Protein AF-0000000080207017 (afdb_homodimer)

InterPro domains:
  IPR016193 Cytidine deaminase-like [SSF53927] (2-127)

Secondary structure (DSSP, 8-state):
--HHHHHHHHHHHHHHHHH-SSS-EEEEEEEETTS-EEEE-PPP-SSGGG---TTHHHHHHHHHHT--EEEEEEEEESSTTSPPEEE---HHHHHHHHTT-TT-EEEE--TT---EEEEHHHHSTT-/--HHHHHHHHHHHHHHHHH-SSS-EEEEEEEETTS-EEEE-----SSGGG---TTHHHHHHHHHHT--EEEEEEEEESSTTSPPEEEPPPHHHHHHHHTT-TT-EEEE--TT---EEEEHHHHSTT-

Sequence (254 aa):
MDNIEKELYQAAVELVNMRYPSGWGGAAAVRTESGKILTSIAPDTKNDALSLCMEVGAYLEAHKLNERVTHSLCLCRENENDEFLILSPCGVCQERLLHWGGDVKAAITTPDNALVFKTIRELMPHHMDNIEKELYQAAVELVNMRYPSGWGGAAAVRTESGKILTSIAPDTKNDALSLCMEVGAYLEAHKLNERVTHSLCLCRENENDEFLILSPCGVCQERLLHWGGDVKAAITTPDNALVFKTIRELMPHH

Organism: Vibrio parahaemolyticus (NCBI:txid670)

Structure (mmCIF, N/CA/C/O backbone):
data_AF-0000000080207017-model_v1
#
loop_
_entity.id
_entity.type
_entity.pdbx_description
1 polymer 'Cytidine deaminase'
#
loop_
_atom_site.group_PDB
_atom_site.id
_atom_site.type_symbol
_atom_site.label_atom_id
_atom_site.label_alt_id
_atom_site.label_comp_id
_atom_site.label_asym_id
_atom_site.label_entity_id
_atom_site.label_seq_id
_atom_site.pdbx_PDB_ins_code
_atom_site.Cartn_x
_atom_site.Cartn_y
_atom_site.Cartn_z
_atom_site.occupancy
_atom_site.B_iso_or_equiv
_atom_site.auth_seq_id
_atom_site.auth_comp_id
_atom_site.auth_asym_id
_atom_site.auth_atom_id
_atom_site.pdbx_PDB_model_num
ATOM 1 N N . MET A 1 1 ? -6.09 -20.844 -20.078 1 47.72 1 MET A N 1
ATOM 2 C CA . MET A 1 1 ? -5.887 -19.812 -19.078 1 47.72 1 MET A CA 1
ATOM 3 C C . MET A 1 1 ? -6.762 -18.594 -19.359 1 47.72 1 MET A C 1
ATOM 5 O O . MET A 1 1 ? -6.902 -18.172 -20.516 1 47.72 1 MET A O 1
ATOM 9 N N . ASP A 1 2 ? -7.688 -18.297 -18.438 1 67.94 2 ASP A N 1
ATOM 10 C CA . ASP A 1 2 ? -8.562 -17.141 -18.609 1 67.94 2 ASP A CA 1
ATOM 11 C C . ASP A 1 2 ? -7.742 -15.867 -18.828 1 67.94 2 ASP A C 1
ATOM 13 O O . ASP A 1 2 ? -6.617 -15.75 -18.344 1 67.94 2 ASP A O 1
ATOM 17 N N . ASN A 1 3 ? -8.039 -15.109 -19.812 1 91.12 3 ASN A N 1
ATOM 18 C CA . ASN A 1 3 ? -7.418 -13.875 -20.297 1 91.12 3 ASN A CA 1
ATOM 19 C C . ASN A 1 3 ? -6.992 -12.977 -19.141 1 91.12 3 ASN A C 1
ATOM 21 O O . ASN A 1 3 ? -5.891 -12.43 -19.141 1 91.12 3 ASN A O 1
ATOM 25 N N . ILE A 1 4 ? -7.664 -13.094 -18.047 1 95.62 4 ILE A N 1
ATOM 26 C CA . ILE A 1 4 ? -7.391 -12.234 -16.906 1 95.62 4 ILE A CA 1
ATOM 27 C C . ILE A 1 4 ? -6.16 -12.75 -16.156 1 95.62 4 ILE A C 1
ATOM 29 O O . ILE A 1 4 ? -5.266 -11.969 -15.82 1 95.62 4 ILE A O 1
ATOM 33 N N . GLU A 1 5 ? -6.082 -14.086 -15.953 1 96.25 5 GLU A N 1
ATOM 34 C CA . GLU A 1 5 ? -5.004 -14.719 -15.203 1 96.25 5 GLU A CA 1
ATOM 35 C C . GLU A 1 5 ? -3.656 -14.508 -15.883 1 96.25 5 GLU A C 1
ATOM 37 O O . GLU A 1 5 ? -2.662 -14.195 -15.219 1 96.25 5 GLU A O 1
ATOM 42 N N . LYS A 1 6 ? -3.676 -14.625 -17.141 1 96.94 6 LYS A N 1
ATOM 43 C CA . LYS A 1 6 ? -2.453 -14.406 -17.906 1 96.94 6 LYS A CA 1
ATOM 44 C C . LYS A 1 6 ? -2.049 -12.93 -17.875 1 96.94 6 LYS A C 1
ATOM 46 O O . LYS A 1 6 ? -0.86 -12.609 -17.797 1 96.94 6 LYS A O 1
ATOM 51 N N . GLU A 1 7 ? -3.029 -12.086 -17.922 1 98.25 7 GLU A N 1
ATOM 52 C CA . GLU A 1 7 ? -2.758 -10.648 -17.875 1 98.25 7 GLU A CA 1
ATOM 53 C C . GLU A 1 7 ? -2.125 -10.258 -16.531 1 98.25 7 GLU A C 1
ATOM 55 O O . GLU A 1 7 ? -1.195 -9.453 -16.5 1 98.25 7 GLU A O 1
ATOM 60 N N . LEU A 1 8 ? -2.625 -10.844 -15.484 1 98.75 8 LEU A N 1
ATOM 61 C CA . LEU A 1 8 ? -2.055 -10.578 -14.172 1 98.75 8 LEU A CA 1
ATOM 62 C C . LEU A 1 8 ? -0.608 -11.055 -14.094 1 98.75 8 LEU A C 1
ATOM 64 O O . LEU A 1 8 ? 0.263 -10.344 -13.594 1 98.75 8 LEU A O 1
ATOM 68 N N . TYR A 1 9 ? -0.414 -12.258 -14.602 1 98.69 9 TYR A N 1
ATOM 69 C CA . TYR A 1 9 ? 0.932 -12.82 -14.602 1 98.69 9 TYR A CA 1
ATOM 70 C C . TYR A 1 9 ? 1.9 -11.906 -15.344 1 98.69 9 TYR A C 1
ATOM 72 O O . TYR A 1 9 ? 2.963 -11.562 -14.82 1 98.69 9 TYR A O 1
ATOM 80 N N . GLN A 1 10 ? 1.504 -11.492 -16.453 1 98.62 10 GLN A N 1
ATOM 81 C CA . GLN A 1 10 ? 2.363 -10.656 -17.281 1 98.62 10 GLN A CA 1
ATOM 82 C C . GLN A 1 10 ? 2.635 -9.312 -16.609 1 98.62 10 GLN A C 1
ATOM 84 O O . GLN A 1 10 ? 3.758 -8.805 -16.656 1 98.62 10 GLN A O 1
ATOM 89 N N . ALA A 1 11 ? 1.601 -8.742 -15.992 1 98.88 11 ALA A N 1
ATOM 90 C CA . ALA A 1 11 ? 1.767 -7.457 -15.32 1 98.88 11 ALA A CA 1
ATOM 91 C C . ALA A 1 11 ? 2.777 -7.562 -14.18 1 98.88 11 ALA A C 1
ATOM 93 O O . ALA A 1 11 ? 3.621 -6.68 -14.008 1 98.88 11 ALA A O 1
ATOM 94 N N . ALA A 1 12 ? 2.703 -8.641 -13.422 1 98.88 12 ALA A N 1
ATOM 95 C CA . ALA A 1 12 ? 3.645 -8.852 -12.328 1 98.88 12 ALA A CA 1
ATOM 96 C C . ALA A 1 12 ? 5.062 -9.055 -12.852 1 98.88 12 ALA A C 1
ATOM 98 O O . ALA A 1 12 ? 6.016 -8.477 -12.328 1 98.88 12 ALA A O 1
ATOM 99 N N . VAL A 1 13 ? 5.18 -9.836 -13.859 1 98.69 13 VAL A N 1
ATOM 100 C CA . VAL A 1 13 ? 6.477 -10.109 -14.469 1 98.69 13 VAL A CA 1
ATOM 101 C C . VAL A 1 13 ? 7.102 -8.812 -14.961 1 98.69 13 VAL A C 1
ATOM 103 O O . VAL A 1 13 ? 8.281 -8.547 -14.727 1 98.69 13 VAL A O 1
ATOM 106 N N . GLU A 1 14 ? 6.309 -8.055 -15.648 1 98.75 14 GLU A N 1
ATOM 107 C CA . GLU A 1 14 ? 6.801 -6.785 -16.172 1 98.75 14 GLU A CA 1
ATOM 108 C C . GLU A 1 14 ? 7.305 -5.875 -15.062 1 98.75 14 GLU A C 1
ATOM 110 O O . GLU A 1 14 ? 8.344 -5.23 -15.203 1 98.75 14 GLU A O 1
ATOM 115 N N . LEU A 1 15 ? 6.551 -5.82 -14.016 1 98.81 15 LEU A N 1
ATOM 116 C CA . LEU A 1 15 ? 6.984 -4.988 -12.891 1 98.81 15 LEU A CA 1
ATOM 117 C C . LEU A 1 15 ? 8.297 -5.504 -12.312 1 98.81 15 LEU A C 1
ATOM 119 O O . LEU A 1 15 ? 9.195 -4.715 -12 1 98.81 15 LEU A O 1
ATOM 123 N N . VAL A 1 16 ? 8.445 -6.812 -12.133 1 98.75 16 VAL A N 1
ATOM 124 C CA . VAL A 1 16 ? 9.688 -7.371 -11.609 1 98.75 16 VAL A CA 1
ATOM 125 C C . VAL A 1 16 ? 10.859 -6.977 -12.508 1 98.75 16 VAL A C 1
ATOM 127 O O . VAL A 1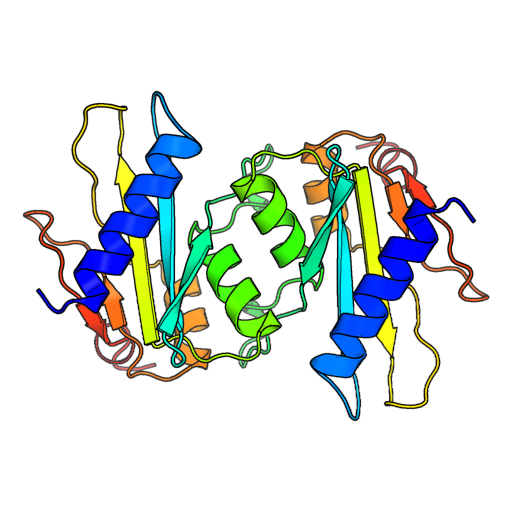 16 ? 11.891 -6.5 -12.023 1 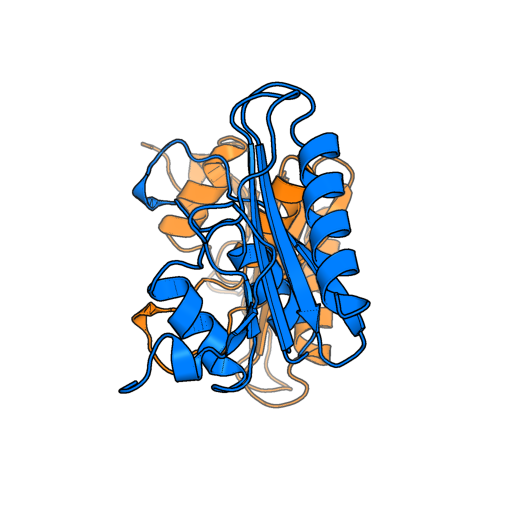98.75 16 VAL A O 1
ATOM 130 N N . ASN A 1 17 ? 10.672 -7.156 -13.773 1 98.38 17 ASN A N 1
ATOM 131 C CA . ASN A 1 17 ? 11.75 -6.871 -14.719 1 98.38 17 ASN A CA 1
ATOM 132 C C . ASN A 1 17 ? 12.148 -5.398 -14.688 1 98.38 17 ASN A C 1
ATOM 134 O O . ASN A 1 17 ? 13.32 -5.062 -14.875 1 98.38 17 ASN A O 1
ATOM 138 N N . MET A 1 18 ? 11.203 -4.582 -14.5 1 98.19 18 MET A N 1
ATOM 139 C CA . MET A 1 18 ? 11.469 -3.148 -14.438 1 98.19 18 MET A CA 1
ATOM 140 C C . MET A 1 18 ? 12.148 -2.779 -13.125 1 98.19 18 MET A C 1
ATOM 142 O O . MET A 1 18 ? 13.164 -2.084 -13.125 1 98.19 18 MET A O 1
ATOM 146 N N . ARG A 1 19 ? 11.656 -3.232 -12.023 1 98 19 ARG A N 1
ATOM 147 C CA . ARG A 1 19 ? 12.109 -2.824 -10.695 1 98 19 ARG A CA 1
ATOM 148 C C . ARG A 1 19 ? 13.383 -3.57 -10.297 1 98 19 ARG A C 1
ATOM 150 O O . ARG A 1 19 ? 14.211 -3.041 -9.555 1 98 19 ARG A O 1
AT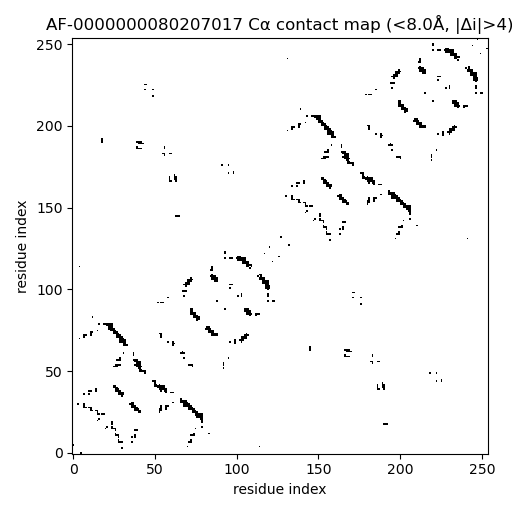OM 157 N N . TYR A 1 20 ? 13.492 -4.754 -10.758 1 98 20 TYR A N 1
ATOM 158 C CA . TYR A 1 20 ? 14.594 -5.633 -10.391 1 98 20 TYR A CA 1
ATOM 159 C C . TYR A 1 20 ? 15.219 -6.262 -11.625 1 98 20 TYR A C 1
ATOM 161 O O . TYR A 1 20 ? 15.164 -7.48 -11.812 1 98 20 TYR A O 1
ATOM 169 N N . PRO A 1 21 ? 15.922 -5.535 -12.367 1 97.81 21 PRO A N 1
ATOM 170 C CA . PRO A 1 21 ? 16.484 -6.059 -13.617 1 97.81 21 PRO A CA 1
ATOM 171 C C . PRO A 1 21 ? 17.484 -7.176 -13.391 1 97.81 21 PRO A C 1
ATOM 173 O O . PRO A 1 21 ? 17.703 -8.016 -14.273 1 97.81 21 PRO A O 1
ATOM 176 N N . SER A 1 22 ? 18.078 -7.129 -12.273 1 97.44 22 SER A N 1
ATOM 177 C CA . SER A 1 22 ? 19.016 -8.195 -11.914 1 97.44 22 SER A CA 1
ATOM 178 C C . SER A 1 22 ? 18.734 -8.719 -10.508 1 97.44 22 SER A C 1
ATOM 180 O O . SER A 1 22 ? 18.141 -8.023 -9.688 1 97.44 22 SER A O 1
ATOM 182 N N . GLY A 1 23 ? 19.047 -10.016 -10.328 1 97.25 23 GLY A N 1
ATOM 183 C CA . GLY A 1 23 ? 18.938 -10.602 -9 1 97.25 23 GLY A CA 1
ATOM 184 C C . GLY A 1 23 ? 17.516 -10.969 -8.633 1 97.25 23 GLY A C 1
ATOM 185 O O . GLY A 1 23 ? 16.688 -11.219 -9.516 1 97.25 23 GLY A O 1
ATOM 186 N N . TRP A 1 24 ? 17.328 -11.125 -7.301 1 97.31 24 TRP A N 1
ATOM 187 C CA . TRP A 1 24 ? 16.016 -11.469 -6.773 1 97.31 24 TRP A CA 1
ATOM 188 C C . TRP A 1 24 ? 14.992 -10.398 -7.125 1 97.31 24 TRP A C 1
ATOM 190 O O . TRP A 1 24 ? 15.297 -9.203 -7.086 1 97.31 24 TRP A O 1
ATOM 200 N N . GLY A 1 25 ? 13.812 -10.797 -7.461 1 98.12 25 GLY A N 1
ATOM 201 C CA . GLY A 1 25 ? 12.703 -9.883 -7.676 1 98.12 25 GLY A CA 1
ATOM 202 C C . GLY A 1 25 ? 11.352 -10.523 -7.461 1 98.12 25 GLY A C 1
ATOM 203 O O . GLY A 1 25 ? 11.148 -11.695 -7.805 1 98.12 25 GLY A O 1
ATOM 204 N N . GLY A 1 26 ? 10.484 -9.781 -6.824 1 98.69 26 GLY A N 1
ATOM 205 C CA . GLY A 1 26 ? 9.109 -10.211 -6.609 1 98.69 26 GLY A CA 1
ATOM 206 C C . GLY A 1 26 ? 8.102 -9.086 -6.789 1 98.69 26 GLY A C 1
ATOM 207 O O . GLY A 1 26 ? 8.422 -7.918 -6.582 1 98.69 26 GLY A O 1
ATOM 208 N N . ALA A 1 27 ? 6.887 -9.406 -7.176 1 98.94 27 ALA A N 1
ATOM 209 C CA . ALA A 1 27 ? 5.812 -8.43 -7.359 1 98.94 27 ALA A CA 1
ATOM 210 C C . ALA A 1 27 ? 4.445 -9.102 -7.281 1 98.94 27 ALA A C 1
ATOM 212 O O . ALA A 1 27 ? 4.348 -10.328 -7.312 1 98.94 27 ALA A O 1
ATOM 213 N N . ALA A 1 28 ? 3.506 -8.266 -7.129 1 98.94 28 ALA A N 1
ATOM 214 C CA . ALA A 1 28 ? 2.117 -8.719 -7.148 1 98.94 28 ALA A CA 1
ATOM 215 C C . ALA A 1 28 ? 1.298 -7.938 -8.172 1 98.94 28 ALA A C 1
ATOM 217 O O . ALA A 1 28 ? 1.658 -6.816 -8.531 1 98.94 28 ALA A O 1
ATOM 218 N N . ALA A 1 29 ? 0.277 -8.539 -8.641 1 98.94 29 ALA A N 1
ATOM 219 C CA . ALA A 1 29 ? -0.731 -7.926 -9.5 1 98.94 29 ALA A CA 1
ATOM 220 C C . ALA A 1 29 ? -2.141 -8.297 -9.047 1 98.94 29 ALA A C 1
ATOM 222 O O . ALA A 1 29 ? -2.398 -9.445 -8.68 1 98.94 29 ALA A O 1
ATOM 223 N N . VAL A 1 30 ? -2.988 -7.309 -9.086 1 98.81 30 VAL A N 1
ATOM 224 C CA . VAL A 1 30 ? -4.371 -7.461 -8.641 1 98.81 30 VAL A CA 1
ATOM 225 C C . VAL A 1 30 ? -5.316 -6.906 -9.711 1 98.81 30 VAL A C 1
ATOM 227 O O . VAL A 1 30 ? -5.051 -5.859 -10.305 1 98.81 30 VAL A O 1
ATOM 230 N N . ARG A 1 31 ? -6.344 -7.695 -9.945 1 98.81 31 ARG A N 1
ATOM 231 C CA . ARG A 1 31 ? -7.414 -7.238 -10.828 1 98.81 31 ARG A CA 1
ATOM 232 C C . ARG A 1 31 ? -8.594 -6.711 -10.023 1 98.81 31 ARG A C 1
ATOM 234 O O . ARG A 1 31 ? -9.008 -7.32 -9.039 1 98.81 31 ARG A O 1
ATOM 241 N N . THR A 1 32 ? -9.102 -5.543 -10.453 1 98.75 32 THR A N 1
ATOM 242 C CA . THR A 1 32 ? -10.32 -5.039 -9.828 1 98.75 32 THR A CA 1
ATOM 243 C C . THR A 1 32 ? -11.547 -5.391 -10.672 1 98.75 32 THR A C 1
ATOM 245 O O . THR A 1 32 ? -11.414 -5.863 -11.805 1 98.75 32 THR A O 1
ATOM 248 N N . GLU A 1 33 ? -12.688 -5.195 -10.141 1 98.19 33 GLU A N 1
ATOM 249 C CA . GLU A 1 33 ? -13.945 -5.52 -10.805 1 98.19 33 GLU A CA 1
ATOM 250 C C . GLU A 1 33 ? -14.125 -4.707 -12.086 1 98.19 33 GLU A C 1
ATOM 252 O O . GLU A 1 33 ? -14.727 -5.18 -13.047 1 98.19 33 GLU A O 1
ATOM 257 N N . SER A 1 34 ? -13.578 -3.486 -12.125 1 98.19 34 SER A N 1
ATOM 258 C CA . SER A 1 34 ? -13.703 -2.627 -13.297 1 98.19 34 SER A CA 1
ATOM 259 C C . SER A 1 34 ? -12.734 -3.045 -14.398 1 98.19 34 SER A C 1
ATOM 261 O O . SER A 1 34 ? -12.773 -2.514 -15.508 1 98.19 34 SER A O 1
ATOM 263 N N . GLY A 1 35 ? -11.812 -3.951 -14.047 1 97.88 35 GLY A N 1
ATOM 264 C CA . GLY A 1 35 ? -10.867 -4.441 -15.039 1 97.88 35 GLY A CA 1
ATOM 265 C C . GLY A 1 35 ? -9.484 -3.84 -14.891 1 97.88 35 GLY A C 1
ATOM 266 O O . GLY A 1 35 ? -8.57 -4.168 -15.648 1 97.88 35 GLY A O 1
ATOM 267 N N . LYS A 1 36 ? -9.32 -2.99 -13.906 1 98.31 36 LYS A N 1
ATOM 268 C CA . LYS A 1 36 ? -8 -2.404 -13.672 1 98.31 36 LYS A CA 1
ATOM 269 C C . LYS A 1 36 ? -7.027 -3.443 -13.117 1 98.31 36 LYS A C 1
ATOM 271 O O . LYS A 1 36 ? -7.418 -4.316 -12.336 1 98.31 36 LYS A O 1
ATOM 276 N N . ILE A 1 37 ? -5.797 -3.322 -13.57 1 98.81 37 ILE A N 1
ATOM 277 C CA . ILE A 1 37 ? -4.715 -4.109 -12.992 1 98.81 37 ILE A CA 1
ATOM 278 C C . ILE A 1 37 ? -3.82 -3.211 -12.141 1 98.81 37 ILE A C 1
ATOM 280 O O . ILE A 1 37 ? -3.273 -2.221 -12.633 1 98.81 37 ILE A O 1
ATOM 284 N N . LEU A 1 38 ? -3.75 -3.525 -10.891 1 98.88 38 LEU A N 1
ATOM 285 C CA . LEU A 1 38 ? -2.91 -2.824 -9.93 1 98.88 38 LEU A CA 1
ATOM 286 C C . LEU A 1 38 ? -1.727 -3.689 -9.508 1 98.88 38 LEU A C 1
ATOM 288 O O . LEU A 1 38 ? -1.885 -4.887 -9.258 1 98.88 38 LEU A O 1
ATOM 292 N N . THR A 1 39 ? -0.519 -3.084 -9.5 1 98.94 39 THR A N 1
ATOM 293 C CA . THR A 1 39 ? 0.667 -3.854 -9.141 1 98.94 39 THR A CA 1
ATOM 294 C C . THR A 1 39 ? 1.368 -3.236 -7.938 1 98.94 39 THR A C 1
ATOM 296 O O . THR A 1 39 ? 1.11 -2.082 -7.586 1 98.94 39 THR A O 1
ATOM 299 N N . SER A 1 40 ? 2.168 -4.02 -7.312 1 98.88 40 SER A N 1
ATOM 300 C CA . SER A 1 40 ? 2.945 -3.551 -6.172 1 98.88 40 SER A CA 1
ATOM 301 C C . SER A 1 40 ? 4.105 -4.492 -5.871 1 98.88 40 SER A C 1
ATOM 303 O O . SER A 1 40 ? 4.207 -5.57 -6.457 1 98.88 40 SER A O 1
ATOM 305 N N . ILE A 1 41 ? 4.98 -4.047 -5.055 1 98.81 41 ILE A N 1
ATOM 306 C CA . ILE A 1 41 ? 6.113 -4.828 -4.566 1 98.81 41 ILE A CA 1
ATOM 307 C C . ILE A 1 41 ? 6.188 -4.73 -3.047 1 98.81 41 ILE A C 1
ATOM 309 O O . ILE A 1 41 ? 5.5 -3.912 -2.434 1 98.81 41 ILE A O 1
ATOM 313 N N . ALA A 1 42 ? 6.977 -5.582 -2.441 1 98.31 42 ALA A N 1
ATOM 314 C CA . ALA A 1 42 ? 7.309 -5.43 -1.027 1 98.31 42 ALA A CA 1
ATOM 315 C C . ALA A 1 42 ? 8.281 -4.27 -0.814 1 98.31 42 ALA A C 1
ATOM 317 O O . ALA A 1 42 ? 9.18 -4.047 -1.629 1 98.31 42 ALA A O 1
ATOM 318 N N . PRO A 1 43 ? 8.094 -3.57 0.304 1 97.44 43 PRO A N 1
ATOM 319 C CA . PRO A 1 43 ? 9.07 -2.512 0.581 1 97.44 43 PRO A CA 1
ATOM 320 C C . PRO A 1 43 ? 10.43 -3.057 0.998 1 97.44 43 PRO A C 1
ATOM 322 O O . PRO A 1 43 ? 10.508 -4.09 1.668 1 97.44 43 PRO A O 1
ATOM 325 N N . ASP A 1 44 ? 11.445 -2.352 0.572 1 93.88 44 ASP A N 1
ATOM 326 C CA . ASP A 1 44 ? 12.758 -2.59 1.158 1 93.88 44 ASP A CA 1
ATOM 327 C C . ASP A 1 44 ? 12.844 -2.006 2.566 1 93.88 44 ASP A C 1
ATOM 329 O O . ASP A 1 44 ? 12.711 -0.793 2.75 1 93.88 44 ASP A O 1
ATOM 333 N N . THR A 1 45 ? 13.023 -2.842 3.541 1 93.19 45 THR A N 1
ATOM 334 C CA . THR A 1 45 ? 13.031 -2.34 4.91 1 93.19 45 THR A CA 1
ATOM 335 C C . THR A 1 45 ? 14.344 -2.678 5.609 1 93.19 45 THR A C 1
ATOM 337 O O . THR A 1 45 ? 14.984 -3.682 5.285 1 93.19 45 THR A O 1
ATOM 340 N N . LYS A 1 46 ? 14.82 -1.852 6.562 1 86.19 46 LYS A N 1
ATOM 341 C CA . LYS A 1 46 ? 16 -2.094 7.391 1 86.19 46 LYS A CA 1
ATOM 342 C C . LYS A 1 46 ? 15.641 -2.846 8.664 1 86.19 46 LYS A C 1
ATOM 344 O O . LYS A 1 46 ? 16.5 -3.439 9.312 1 86.19 46 LYS A O 1
ATOM 349 N N . ASN A 1 47 ? 14.367 -2.834 9.031 1 88 47 ASN A N 1
ATOM 350 C CA . ASN A 1 47 ? 13.758 -3.486 10.188 1 88 47 ASN A CA 1
ATOM 351 C C . ASN A 1 47 ? 12.641 -4.438 9.773 1 88 47 ASN A C 1
ATOM 353 O O . ASN A 1 47 ? 11.648 -4.012 9.18 1 88 47 ASN A O 1
ATOM 357 N N . ASP A 1 48 ? 12.781 -5.691 10.18 1 88.5 48 ASP A N 1
ATOM 358 C CA . ASP A 1 48 ? 11.836 -6.723 9.758 1 88.5 48 ASP A CA 1
ATOM 359 C C . ASP A 1 48 ? 10.43 -6.41 10.258 1 88.5 48 ASP A C 1
ATOM 361 O O . ASP A 1 48 ? 9.445 -6.867 9.672 1 88.5 48 ASP A O 1
ATOM 365 N N . ALA A 1 49 ? 10.312 -5.637 11.25 1 90.69 49 ALA A N 1
ATOM 366 C CA . ALA A 1 49 ? 9.016 -5.289 11.82 1 90.69 49 ALA A CA 1
ATOM 367 C C . ALA A 1 49 ? 8.203 -4.43 10.859 1 90.69 49 ALA A C 1
ATOM 369 O O . ALA A 1 49 ? 6.992 -4.273 11.023 1 90.69 49 ALA A O 1
ATOM 370 N N . LEU A 1 50 ? 8.805 -3.871 9.797 1 95 50 LEU A N 1
ATOM 371 C CA . LEU A 1 50 ? 8.156 -2.99 8.828 1 95 50 LEU A CA 1
ATOM 372 C C . LEU A 1 50 ? 7.773 -3.756 7.566 1 95 50 LEU A C 1
ATOM 374 O O . LEU A 1 50 ? 7.238 -3.174 6.621 1 95 50 LEU A O 1
ATOM 378 N N . SER A 1 51 ? 8.023 -5.055 7.574 1 96.81 51 SER A N 1
ATOM 379 C CA . SER A 1 51 ? 7.812 -5.852 6.367 1 96.81 51 SER A CA 1
ATOM 380 C C . SER A 1 51 ? 6.332 -5.93 6.012 1 96.81 51 SER A C 1
ATOM 382 O O . SER A 1 51 ? 5.477 -5.988 6.898 1 96.81 51 SER A O 1
ATOM 384 N N . LEU A 1 52 ? 6.043 -5.91 4.75 1 97.88 52 LEU A N 1
ATOM 385 C CA . LEU A 1 52 ? 4.723 -6.125 4.168 1 97.88 52 LEU A CA 1
ATOM 386 C C . LEU A 1 52 ? 4.812 -7 2.922 1 97.88 52 LEU A C 1
ATOM 388 O O . LEU A 1 52 ? 5.805 -6.945 2.191 1 97.88 52 LEU A O 1
ATOM 392 N N . CYS A 1 53 ? 3.793 -7.762 2.719 1 98.44 53 CYS A N 1
ATOM 393 C CA . CYS A 1 53 ? 3.77 -8.625 1.543 1 98.44 53 CYS A CA 1
ATOM 394 C C . CYS A 1 53 ? 3.703 -7.801 0.264 1 98.44 53 CYS A C 1
ATOM 396 O O . CYS A 1 53 ? 3.191 -6.68 0.269 1 98.44 53 CYS A O 1
ATOM 398 N N . MET A 1 54 ? 4.059 -8.391 -0.875 1 98.62 54 MET A N 1
ATOM 399 C CA . MET A 1 54 ? 4.156 -7.734 -2.178 1 98.62 54 MET A CA 1
ATOM 400 C C . MET A 1 54 ? 2.799 -7.203 -2.621 1 98.62 54 MET A C 1
ATOM 402 O O . MET A 1 54 ? 2.725 -6.215 -3.354 1 98.62 54 MET A O 1
ATOM 406 N N . GLU A 1 55 ? 1.731 -7.863 -2.201 1 98.69 55 GLU A N 1
ATOM 407 C CA . GLU A 1 55 ? 0.424 -7.531 -2.76 1 98.69 55 GLU A CA 1
ATOM 408 C C . GLU A 1 55 ? -0.234 -6.395 -1.982 1 98.69 55 GLU A C 1
ATOM 410 O O . GLU A 1 55 ? -1.214 -5.805 -2.445 1 98.69 55 GLU A O 1
ATOM 415 N N . VAL A 1 56 ? 0.311 -6.012 -0.84 1 98.75 56 VAL A N 1
ATOM 416 C CA . VAL A 1 56 ? -0.378 -5.105 0.076 1 98.75 56 VAL A CA 1
ATOM 417 C C . VAL A 1 56 ? -0.573 -3.746 -0.59 1 98.75 56 VAL A C 1
ATOM 419 O O . VAL A 1 56 ? -1.646 -3.146 -0.488 1 98.75 56 VAL A O 1
ATOM 422 N N . GLY A 1 57 ? 0.415 -3.262 -1.277 1 98.88 57 GLY A N 1
ATOM 423 C CA . GLY A 1 57 ? 0.266 -1.995 -1.977 1 98.88 57 GLY A CA 1
ATOM 424 C C . GLY A 1 57 ? -0.864 -2.002 -2.988 1 98.88 57 GLY A C 1
ATOM 425 O O . GLY A 1 57 ? -1.574 -1.006 -3.141 1 98.88 57 GLY A O 1
ATOM 426 N N . ALA A 1 58 ? -1.004 -3.041 -3.703 1 98.94 58 ALA A N 1
ATOM 427 C CA . ALA A 1 58 ? -2.076 -3.158 -4.688 1 98.94 58 ALA A CA 1
ATOM 428 C C . ALA A 1 58 ? -3.443 -3.201 -4.008 1 98.94 58 ALA A C 1
ATOM 430 O O . ALA A 1 58 ? -4.414 -2.637 -4.516 1 98.94 58 ALA A O 1
ATOM 431 N N . TYR A 1 59 ? -3.529 -3.869 -2.867 1 98.81 59 TYR A N 1
ATOM 432 C CA . TYR A 1 59 ? -4.773 -3.883 -2.105 1 98.81 59 TYR A CA 1
ATOM 433 C C . TYR A 1 59 ? -5.148 -2.479 -1.649 1 98.81 59 TYR A C 1
ATOM 435 O O . TYR A 1 59 ? -6.309 -2.072 -1.765 1 98.81 59 TYR A O 1
ATOM 443 N N . LEU A 1 60 ? -4.145 -1.779 -1.149 1 98.81 60 LEU A N 1
ATOM 444 C CA . LEU A 1 60 ? -4.41 -0.434 -0.65 1 98.81 60 LEU A CA 1
ATOM 445 C C . LEU A 1 60 ? -4.805 0.5 -1.788 1 98.81 60 LEU A C 1
ATOM 447 O O . LEU A 1 60 ? -5.629 1.4 -1.601 1 98.81 60 LEU A O 1
ATOM 451 N N . GLU A 1 61 ? -4.223 0.274 -2.961 1 98.81 61 GLU A N 1
ATOM 452 C CA . GLU A 1 61 ? -4.645 1.036 -4.133 1 98.81 61 GLU A CA 1
ATOM 453 C C . GLU A 1 61 ? -6.098 0.735 -4.492 1 98.81 61 GLU A C 1
ATOM 455 O O . GLU A 1 61 ? -6.852 1.64 -4.855 1 98.81 61 GLU A O 1
ATOM 460 N N . ALA A 1 62 ? -6.516 -0.468 -4.379 1 98.81 62 ALA A N 1
ATOM 461 C CA . ALA A 1 62 ? -7.91 -0.833 -4.629 1 98.81 62 ALA A CA 1
ATOM 462 C C . ALA A 1 62 ? -8.844 -0.142 -3.639 1 98.81 62 ALA A C 1
ATOM 464 O O . ALA A 1 62 ? -9.898 0.363 -4.023 1 98.81 62 ALA A O 1
ATOM 465 N N . HIS A 1 63 ? -8.453 -0.134 -2.389 1 98.5 63 HIS A N 1
ATOM 466 C CA . HIS A 1 63 ? -9.227 0.585 -1.388 1 98.5 63 HIS A CA 1
ATOM 467 C C . HIS A 1 63 ? -9.336 2.066 -1.733 1 98.5 63 HIS A C 1
ATOM 469 O O . HIS A 1 63 ? -10.422 2.65 -1.653 1 98.5 63 HIS A O 1
ATOM 475 N N . LYS A 1 64 ? -8.188 2.639 -2.107 1 98.62 64 LYS A N 1
ATOM 476 C CA . LYS A 1 64 ? -8.164 4.047 -2.496 1 98.62 64 LYS A CA 1
ATOM 477 C C . LYS A 1 64 ? -9.156 4.324 -3.621 1 98.62 64 LYS A C 1
ATOM 479 O O . LYS A 1 64 ? -9.891 5.312 -3.578 1 98.62 64 LYS A O 1
ATOM 484 N N . LEU A 1 65 ? -9.211 3.438 -4.594 1 98.25 65 LEU A N 1
ATOM 485 C CA . LEU A 1 65 ? -10.055 3.592 -5.77 1 98.25 65 LEU A CA 1
ATOM 486 C C . LEU A 1 65 ? -11.492 3.188 -5.465 1 98.25 65 LEU A C 1
ATOM 488 O O . LEU A 1 65 ? -12.391 3.42 -6.273 1 98.25 65 LEU A O 1
ATOM 492 N N . ASN A 1 66 ? -11.711 2.604 -4.328 1 97.94 66 ASN A N 1
ATOM 493 C CA . ASN A 1 66 ? -13 2.045 -3.939 1 97.94 66 ASN A CA 1
ATOM 494 C C . ASN A 1 66 ? -13.477 0.991 -4.938 1 97.94 66 ASN A C 1
ATOM 496 O O . ASN A 1 66 ? -14.625 1.023 -5.379 1 97.94 66 ASN A O 1
ATOM 500 N N . GLU A 1 67 ? -12.57 0.145 -5.316 1 98.25 67 GLU A N 1
ATOM 501 C CA . GLU A 1 67 ? -12.883 -0.923 -6.262 1 98.25 67 GLU A CA 1
ATOM 502 C C . GLU A 1 67 ? -12.68 -2.297 -5.629 1 98.25 67 GLU A C 1
ATOM 504 O O . GLU A 1 67 ? -11.719 -2.508 -4.887 1 98.25 67 GLU A O 1
ATOM 509 N N . ARG A 1 68 ? -13.531 -3.17 -5.973 1 98.38 68 ARG A N 1
ATOM 510 C CA . ARG A 1 68 ? -13.445 -4.547 -5.5 1 98.38 68 ARG A CA 1
ATOM 511 C C . ARG A 1 68 ? -12.32 -5.301 -6.207 1 98.38 68 ARG A C 1
ATOM 513 O O . ARG A 1 68 ? -12.172 -5.203 -7.426 1 98.38 68 ARG A O 1
ATOM 520 N N . VAL A 1 69 ? -11.625 -6.07 -5.418 1 98.81 69 VAL A N 1
ATOM 521 C CA . VAL A 1 69 ? -10.617 -6.969 -5.98 1 98.81 69 VAL A CA 1
ATOM 522 C C . VAL A 1 69 ? -11.273 -8.289 -6.375 1 98.81 69 VAL A C 1
ATOM 524 O O . VAL A 1 69 ? -12.062 -8.852 -5.613 1 98.81 69 VAL A O 1
ATOM 527 N N . THR A 1 70 ? -10.914 -8.789 -7.559 1 98.81 70 THR A N 1
ATOM 528 C CA . THR A 1 70 ? -11.484 -10.062 -7.992 1 98.81 70 THR A CA 1
ATOM 529 C C . THR A 1 70 ? -10.398 -11.133 -8.078 1 98.81 70 THR A C 1
ATOM 531 O O . THR A 1 70 ? -10.688 -12.32 -7.922 1 98.81 70 THR A O 1
ATOM 534 N N . HIS A 1 71 ? -9.125 -10.734 -8.406 1 98.81 71 HIS A N 1
ATOM 535 C CA . HIS A 1 71 ? -8.008 -11.656 -8.547 1 98.81 71 HIS A CA 1
ATOM 536 C C . HIS A 1 71 ? -6.734 -11.07 -7.945 1 98.81 71 HIS A C 1
ATOM 538 O O . HIS A 1 71 ? -6.488 -9.867 -8.047 1 98.81 71 HIS A O 1
ATOM 544 N N . SER A 1 72 ? -5.98 -11.938 -7.383 1 98.88 72 SER A N 1
ATOM 545 C CA . SER A 1 72 ? -4.68 -11.562 -6.832 1 98.88 72 SER A CA 1
ATOM 546 C C . SER A 1 72 ? -3.613 -12.594 -7.199 1 98.88 72 SER A C 1
ATOM 548 O O . SER A 1 72 ? -3.869 -13.797 -7.164 1 98.88 72 SER A O 1
ATOM 550 N N . LEU A 1 73 ? -2.457 -12.086 -7.559 1 98.88 73 LEU A N 1
ATOM 551 C CA . LEU A 1 73 ? -1.339 -12.945 -7.926 1 98.88 73 LEU A CA 1
ATOM 552 C C . LEU A 1 73 ? -0.02 -12.375 -7.418 1 98.88 73 LEU A C 1
ATOM 554 O O . LEU A 1 73 ? 0.217 -11.164 -7.516 1 98.88 73 LEU A O 1
ATOM 558 N N . CYS A 1 74 ? 0.806 -13.234 -6.875 1 98.75 74 CYS A N 1
ATOM 559 C CA . CYS A 1 74 ? 2.176 -12.914 -6.492 1 98.75 74 CYS A CA 1
ATOM 560 C C . CYS A 1 74 ? 3.166 -13.875 -7.133 1 98.75 74 CYS A C 1
ATOM 562 O O . CYS A 1 74 ? 2.885 -15.07 -7.258 1 98.75 74 CYS A O 1
ATOM 564 N N . LEU A 1 75 ? 4.309 -13.32 -7.484 1 98.81 75 LEU A N 1
ATOM 565 C CA . LEU A 1 75 ? 5.363 -14.18 -8.008 1 98.81 75 LEU A CA 1
ATOM 566 C C . LEU A 1 75 ? 6.738 -13.594 -7.703 1 98.81 75 LEU A C 1
ATOM 568 O O . LEU A 1 75 ? 6.855 -12.414 -7.363 1 98.81 75 LEU A O 1
ATOM 572 N N . CYS A 1 76 ? 7.73 -14.461 -7.766 1 98.75 76 CYS A N 1
ATOM 573 C CA . CYS A 1 76 ? 9.109 -14.023 -7.586 1 98.75 76 CYS A CA 1
ATOM 574 C C . CYS A 1 76 ? 10.07 -14.898 -8.375 1 98.75 76 CYS A C 1
ATOM 576 O O . CYS A 1 76 ? 9.68 -15.953 -8.883 1 98.75 76 CYS A O 1
ATOM 578 N N . ARG A 1 77 ? 11.258 -14.398 -8.547 1 98.62 77 ARG A N 1
ATOM 579 C CA . ARG A 1 77 ? 12.375 -15.172 -9.086 1 98.62 77 ARG A CA 1
ATOM 580 C C . ARG A 1 77 ? 13.625 -14.992 -8.227 1 98.62 77 ARG A C 1
ATOM 582 O O . ARG A 1 77 ? 13.781 -13.969 -7.562 1 98.62 77 ARG A O 1
ATOM 589 N N . GLU A 1 78 ? 14.5 -16 -8.305 1 97.81 78 GLU A N 1
ATOM 590 C CA . GLU A 1 78 ? 15.727 -15.938 -7.516 1 97.81 78 GLU A CA 1
ATOM 591 C C . GLU A 1 78 ? 16.797 -15.102 -8.227 1 97.81 78 GLU A C 1
ATOM 593 O O . GLU A 1 78 ? 17.547 -14.383 -7.582 1 97.81 78 GLU A O 1
ATOM 598 N N . ASN A 1 79 ? 16.875 -15.32 -9.539 1 97.38 79 ASN A N 1
ATOM 599 C CA . ASN A 1 79 ? 17.797 -14.562 -10.375 1 97.38 79 ASN A CA 1
ATOM 600 C C . ASN A 1 79 ? 17.125 -14.109 -11.68 1 97.38 79 ASN A C 1
ATOM 602 O O . ASN A 1 79 ? 16.078 -14.625 -12.055 1 97.38 79 ASN A O 1
ATOM 606 N N . GLU A 1 80 ? 17.75 -13.141 -12.367 1 94.94 80 GLU A N 1
ATOM 607 C CA . GLU A 1 80 ? 17.156 -12.484 -13.523 1 94.94 80 GLU A CA 1
ATOM 608 C C . GLU A 1 80 ? 16.781 -13.5 -14.594 1 94.94 80 GLU A C 1
ATOM 610 O O . GLU A 1 80 ? 15.867 -13.266 -15.391 1 94.94 80 GLU A O 1
ATOM 615 N N . ASN A 1 81 ? 17.438 -14.664 -14.57 1 94.62 81 ASN A N 1
ATOM 616 C CA . ASN A 1 81 ? 17.172 -15.633 -15.633 1 94.62 81 ASN A CA 1
ATOM 617 C C . ASN A 1 81 ? 16.422 -16.844 -15.117 1 94.62 81 ASN A C 1
ATOM 619 O O . ASN A 1 81 ? 16.172 -17.797 -15.867 1 94.62 81 ASN A O 1
ATOM 623 N N . ASP A 1 82 ? 16.031 -16.797 -13.891 1 97 82 ASP A N 1
ATOM 624 C CA . ASP A 1 82 ? 15.305 -17.922 -13.305 1 97 82 ASP A CA 1
ATOM 625 C C . ASP A 1 82 ? 13.82 -17.844 -13.625 1 97 82 ASP A C 1
ATOM 627 O O . ASP A 1 82 ? 13.305 -16.781 -13.961 1 97 82 ASP A O 1
ATOM 631 N N . GLU A 1 83 ? 13.266 -18.969 -13.578 1 97.5 83 GLU A N 1
ATOM 632 C CA . GLU A 1 83 ? 11.812 -19.047 -13.695 1 97.5 83 GLU A CA 1
ATOM 633 C C . GLU A 1 83 ? 11.125 -18.297 -12.562 1 97.5 83 GLU A C 1
ATOM 635 O O . GLU A 1 83 ? 11.586 -18.328 -11.414 1 97.5 83 GLU A O 1
ATOM 640 N N . PHE A 1 84 ? 10 -17.688 -12.969 1 98.56 84 PHE A N 1
ATOM 641 C CA . PHE A 1 84 ? 9.18 -17.078 -11.93 1 98.56 84 PHE A CA 1
ATOM 642 C C . PHE A 1 84 ? 8.398 -18.156 -11.172 1 98.56 84 PHE A C 1
ATOM 644 O O . PHE A 1 84 ? 7.848 -19.078 -11.773 1 98.56 84 PHE A O 1
ATOM 651 N N . LEU A 1 85 ? 8.406 -18.047 -9.867 1 98.75 85 LEU A N 1
ATOM 652 C CA . LEU A 1 85 ? 7.625 -18.922 -9 1 98.75 85 LEU A CA 1
ATOM 653 C C . LEU A 1 85 ? 6.344 -18.234 -8.547 1 98.75 85 LEU A C 1
ATOM 655 O O . LEU A 1 85 ? 6.375 -17.078 -8.086 1 98.75 85 LEU A O 1
ATOM 659 N N . ILE A 1 86 ? 5.27 -18.906 -8.695 1 98.69 86 ILE A N 1
ATOM 660 C CA . ILE A 1 86 ? 3.988 -18.406 -8.219 1 98.69 86 ILE A CA 1
ATOM 661 C C . ILE A 1 86 ? 3.867 -18.656 -6.715 1 98.69 86 ILE A C 1
ATOM 663 O O . ILE A 1 86 ? 4.125 -19.766 -6.242 1 98.69 86 ILE A O 1
ATOM 667 N N . LEU A 1 87 ? 3.42 -17.672 -5.949 1 98.62 87 LEU A N 1
ATOM 668 C CA . LEU A 1 87 ? 3.363 -17.766 -4.492 1 98.62 87 LEU A CA 1
ATOM 669 C C . LEU A 1 87 ? 1.929 -17.625 -3.994 1 98.62 87 LEU A C 1
ATOM 671 O O . LEU A 1 87 ? 1.197 -16.734 -4.441 1 98.62 87 LEU A O 1
ATOM 675 N N . SER A 1 88 ? 1.551 -18.484 -3.074 1 98.5 88 SER A N 1
ATOM 676 C CA . SER A 1 88 ? 0.275 -18.312 -2.387 1 98.5 88 SER A CA 1
ATOM 677 C C . SER A 1 8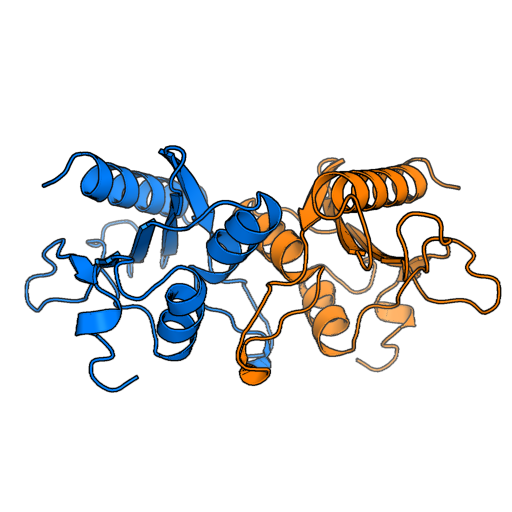8 ? 0.32 -17.141 -1.423 1 98.5 88 SER A C 1
ATOM 679 O O . SER A 1 88 ? 1.329 -16.922 -0.752 1 98.5 88 SER A O 1
ATOM 681 N N . PRO A 1 89 ? -0.784 -16.406 -1.411 1 98.12 89 PRO A N 1
ATOM 682 C CA . PRO A 1 89 ? -0.794 -15.367 -0.384 1 98.12 89 PRO A CA 1
ATOM 683 C C . PRO A 1 89 ? -0.69 -15.93 1.031 1 98.12 89 PRO A C 1
ATOM 685 O O . PRO A 1 89 ? -1.228 -17 1.313 1 98.12 89 PRO A O 1
ATOM 688 N N . CYS A 1 90 ? 0.014 -15.227 1.891 1 97.75 90 CYS A N 1
ATOM 689 C CA . CYS A 1 90 ? 0.103 -15.648 3.283 1 97.75 90 CYS A CA 1
ATOM 690 C C . CYS A 1 90 ? -1.249 -15.523 3.979 1 97.75 90 CYS A C 1
ATOM 692 O O . CYS A 1 90 ? -2.197 -14.984 3.406 1 97.75 90 CYS A O 1
ATOM 694 N N . GLY A 1 91 ? -1.392 -15.961 5.188 1 96.25 91 GLY A N 1
ATOM 695 C CA . GLY A 1 91 ? -2.652 -15.938 5.914 1 96.25 91 GLY A CA 1
ATOM 696 C C . GLY A 1 91 ? -3.207 -14.539 6.094 1 96.25 91 GLY A C 1
ATOM 697 O O . GLY A 1 91 ? -4.41 -14.32 5.941 1 96.25 91 GLY A O 1
ATOM 698 N N . VAL A 1 92 ? -2.365 -13.57 6.453 1 96.5 92 VAL A N 1
ATOM 699 C CA . VAL A 1 92 ? -2.791 -12.188 6.656 1 96.5 92 VAL A CA 1
ATOM 700 C C . VAL A 1 92 ? -3.336 -11.617 5.348 1 96.5 92 VAL A C 1
ATOM 702 O O . VAL A 1 92 ? -4.363 -10.938 5.344 1 96.5 92 VAL A O 1
ATOM 705 N N . CYS A 1 93 ? -2.697 -11.93 4.266 1 97.88 93 CYS A N 1
ATOM 706 C CA . CYS A 1 93 ? -3.135 -11.414 2.973 1 97.88 93 CYS A CA 1
ATOM 707 C C . CYS A 1 93 ? -4.414 -12.102 2.516 1 97.88 93 CYS A C 1
ATOM 709 O O . CYS A 1 93 ? -5.258 -11.477 1.864 1 97.88 93 CYS A O 1
ATOM 711 N N . GLN A 1 94 ? -4.559 -13.383 2.816 1 97.5 94 GLN A N 1
ATOM 712 C CA . GLN A 1 94 ? -5.832 -14.047 2.564 1 97.5 94 GLN A CA 1
ATOM 713 C C . GLN A 1 94 ? -6.969 -13.359 3.312 1 97.5 94 GLN A C 1
ATOM 715 O O . GLN A 1 94 ? -8.039 -13.109 2.744 1 97.5 94 GLN A O 1
ATOM 720 N N . GLU A 1 95 ? -6.723 -13.039 4.527 1 96.81 95 GLU A N 1
ATOM 721 C CA . GLU A 1 95 ? -7.719 -12.32 5.312 1 96.81 95 GLU A CA 1
ATOM 722 C C . GLU A 1 95 ? -8.031 -10.961 4.691 1 96.81 95 GLU A C 1
ATOM 724 O O . GLU A 1 95 ? -9.188 -10.531 4.66 1 96.81 95 GLU A O 1
ATOM 729 N N . ARG A 1 96 ? -7.023 -10.227 4.211 1 97.75 96 ARG A N 1
ATOM 730 C CA . ARG A 1 96 ? -7.25 -8.945 3.545 1 97.75 96 ARG A CA 1
ATOM 731 C C . ARG A 1 96 ? -8.156 -9.109 2.33 1 97.75 96 ARG A C 1
ATOM 733 O O . ARG A 1 96 ? -9.039 -8.289 2.086 1 97.75 96 ARG A O 1
ATOM 740 N N . LEU A 1 97 ? -7.938 -10.188 1.617 1 98 97 LEU A N 1
ATOM 741 C CA . LEU A 1 97 ? -8.711 -10.438 0.409 1 98 97 LEU A CA 1
ATOM 742 C C . LEU A 1 97 ? -10.172 -10.734 0.751 1 98 97 LEU A C 1
ATOM 744 O O . LEU A 1 97 ? -11.07 -10.414 -0.024 1 98 97 LEU A O 1
ATOM 748 N N . LEU A 1 98 ? -10.391 -11.297 1.889 1 96.81 98 LEU A N 1
ATOM 749 C CA . LEU A 1 98 ? -11.742 -11.648 2.318 1 96.81 98 LEU A CA 1
ATOM 750 C C . LEU A 1 98 ? -12.617 -10.406 2.406 1 96.81 98 LEU A C 1
ATOM 752 O O . LEU A 1 98 ? -13.844 -10.5 2.338 1 96.81 98 LEU A O 1
ATOM 756 N N . HIS A 1 99 ? -12.023 -9.266 2.58 1 96.88 99 HIS A N 1
ATOM 757 C CA . HIS A 1 99 ? -12.75 -8 2.572 1 96.88 99 HIS A CA 1
ATOM 758 C C . HIS A 1 99 ? -13.688 -7.91 1.373 1 96.88 99 HIS A C 1
ATOM 760 O O . HIS A 1 99 ? -14.797 -7.395 1.487 1 96.88 99 HIS A O 1
ATOM 766 N N . TRP A 1 100 ? -13.258 -8.414 0.263 1 97.5 100 TRP A N 1
ATOM 767 C CA . TRP A 1 100 ? -14.016 -8.273 -0.976 1 97.5 100 TRP A CA 1
ATOM 768 C C . TRP A 1 100 ? -14.82 -9.531 -1.263 1 97.5 100 TRP A C 1
ATOM 770 O O . TRP A 1 100 ? -15.406 -9.672 -2.34 1 97.5 100 TRP A O 1
ATOM 780 N N . GLY A 1 101 ? -14.789 -10.523 -0.295 1 96.38 101 GLY A N 1
ATOM 781 C CA . GLY A 1 101 ? -15.625 -11.703 -0.409 1 96.38 101 GLY A CA 1
ATOM 782 C C . GLY A 1 101 ? -14.836 -12.984 -0.605 1 96.38 101 GLY A C 1
ATOM 783 O O . GLY A 1 101 ? -13.703 -12.953 -1.101 1 96.38 101 GLY A O 1
ATOM 784 N N . GLY A 1 102 ? -15.453 -14.062 -0.291 1 97 102 GLY A N 1
ATOM 785 C CA . GLY A 1 102 ? -14.812 -15.367 -0.385 1 97 102 GLY A CA 1
ATOM 786 C C . GLY A 1 102 ? -14.625 -15.836 -1.815 1 97 102 GLY A C 1
ATOM 787 O O . GLY A 1 102 ? -13.898 -16.797 -2.066 1 97 102 GLY A O 1
ATOM 788 N N . ASP A 1 103 ? -15.188 -15.172 -2.828 1 97.94 103 ASP A N 1
ATOM 789 C CA . ASP A 1 103 ? -15.109 -15.586 -4.227 1 97.94 103 ASP A CA 1
ATOM 790 C C . ASP A 1 103 ? -13.891 -14.977 -4.91 1 97.94 103 ASP A C 1
ATOM 792 O O . ASP A 1 103 ? -13.578 -15.328 -6.051 1 97.94 103 ASP A O 1
ATOM 796 N N . VAL A 1 104 ? -13.227 -14.031 -4.223 1 98.5 104 VAL A N 1
ATOM 797 C CA . VAL A 1 104 ? -11.969 -13.531 -4.77 1 98.5 104 VAL A CA 1
ATOM 798 C C . VAL A 1 104 ? -11.023 -14.703 -5.051 1 98.5 104 VAL A C 1
ATOM 800 O O . VAL A 1 104 ? -10.914 -15.633 -4.246 1 98.5 104 VAL A O 1
ATOM 803 N N . LYS A 1 105 ? -10.344 -14.633 -6.203 1 98.69 105 LYS A N 1
ATOM 804 C CA . LYS A 1 105 ? -9.414 -15.688 -6.574 1 98.69 105 LYS A CA 1
ATOM 805 C C . LYS A 1 105 ? -7.969 -15.266 -6.328 1 98.69 105 LYS A C 1
ATOM 807 O O . LYS A 1 105 ? -7.598 -14.117 -6.605 1 98.69 105 LYS A O 1
ATOM 812 N N . ALA A 1 106 ? -7.238 -16.172 -5.824 1 98.81 106 ALA A N 1
ATOM 813 C CA . ALA A 1 106 ? -5.805 -15.953 -5.633 1 98.81 106 ALA A CA 1
ATOM 814 C C . ALA A 1 106 ? -4.992 -17.078 -6.273 1 98.81 106 ALA A C 1
ATOM 816 O O . ALA A 1 106 ? -5.363 -18.25 -6.184 1 98.81 106 ALA A O 1
ATOM 817 N N . ALA A 1 107 ? -3.951 -16.672 -6.949 1 98.75 107 ALA A N 1
ATOM 818 C CA . ALA A 1 107 ? -3.025 -17.688 -7.457 1 98.75 107 ALA A CA 1
ATOM 819 C C . ALA A 1 107 ? -2.363 -18.453 -6.312 1 98.75 107 ALA A C 1
ATOM 821 O O . ALA A 1 107 ? -2.057 -17.875 -5.27 1 98.75 107 ALA A O 1
ATOM 822 N N . ILE A 1 108 ? -2.109 -19.75 -6.574 1 98.62 108 ILE A N 1
ATOM 823 C CA . ILE A 1 108 ? -1.536 -20.562 -5.504 1 98.62 108 ILE A CA 1
ATOM 824 C C . ILE A 1 108 ? -0.289 -21.281 -6.012 1 98.62 108 ILE A C 1
ATOM 826 O O . ILE A 1 108 ? -0.149 -21.516 -7.211 1 98.62 108 ILE A O 1
ATOM 830 N N . THR A 1 109 ? 0.549 -21.625 -5.027 1 98.31 109 THR A N 1
ATOM 831 C CA . THR A 1 109 ? 1.728 -22.438 -5.328 1 98.31 109 THR A CA 1
ATOM 832 C C . THR A 1 109 ? 1.331 -23.859 -5.664 1 98.31 109 THR A C 1
ATOM 834 O O . THR A 1 109 ? 0.49 -24.453 -4.988 1 98.31 109 THR A O 1
ATOM 837 N N . THR A 1 110 ? 1.898 -24.391 -6.703 1 98.06 110 THR A N 1
ATOM 838 C CA . THR A 1 110 ? 1.736 -25.797 -7.051 1 98.06 110 THR A CA 1
ATOM 839 C C . THR A 1 110 ? 3.094 -26.453 -7.266 1 98.06 110 THR A C 1
ATOM 841 O O . THR A 1 110 ? 4.082 -25.781 -7.551 1 98.06 110 THR A O 1
ATOM 844 N N . PRO A 1 111 ? 3.162 -27.766 -7.148 1 97.44 111 PRO A N 1
ATOM 845 C CA . PRO A 1 111 ? 4.438 -28.469 -7.309 1 97.44 111 PRO A CA 1
ATOM 846 C C . PRO A 1 111 ? 5.094 -28.203 -8.664 1 97.44 111 PRO A C 1
ATOM 848 O O . PRO A 1 111 ? 6.32 -28.125 -8.75 1 97.44 111 PRO A O 1
ATOM 851 N N . ASP A 1 112 ? 4.371 -28.031 -9.711 1 97.44 112 ASP A N 1
ATOM 852 C CA . ASP A 1 112 ? 4.938 -27.844 -11.047 1 97.44 112 ASP A CA 1
ATOM 853 C C . ASP A 1 112 ? 4.918 -26.375 -11.461 1 97.44 112 ASP A C 1
ATOM 855 O O . ASP A 1 112 ? 5.086 -26.047 -12.633 1 97.44 112 ASP A O 1
ATOM 859 N N . ASN A 1 113 ? 4.57 -25.484 -10.547 1 97.94 113 ASN A N 1
ATOM 860 C CA . ASN A 1 113 ? 4.559 -24.031 -10.766 1 97.94 113 ASN A CA 1
ATOM 861 C C . ASN A 1 113 ? 3.52 -23.641 -11.812 1 97.94 113 ASN A C 1
ATOM 863 O O . ASN A 1 113 ? 3.732 -22.703 -12.578 1 97.94 113 ASN A O 1
ATOM 867 N N . ALA A 1 114 ? 2.41 -24.406 -11.836 1 97.25 114 ALA A N 1
ATOM 868 C CA . ALA A 1 114 ? 1.32 -24.078 -12.75 1 97.25 114 ALA A CA 1
ATOM 869 C C . ALA A 1 114 ? 0.551 -22.859 -12.266 1 97.25 114 ALA A C 1
ATOM 871 O O . ALA A 1 114 ? 0.451 -22.609 -11.055 1 97.25 114 ALA A O 1
ATOM 872 N N . LEU A 1 115 ? 0.051 -22.078 -13.211 1 97.31 115 LEU A N 1
ATOM 873 C CA . LEU A 1 115 ? -0.771 -20.922 -12.875 1 97.31 115 LEU A CA 1
ATOM 874 C C . LEU A 1 115 ? -2.197 -21.344 -12.547 1 97.31 115 LEU A C 1
ATOM 876 O O . LEU A 1 115 ? -3.041 -21.453 -13.438 1 97.31 115 LEU A O 1
ATOM 880 N N . VAL A 1 116 ? -2.457 -21.578 -11.211 1 97.88 116 VAL A N 1
ATOM 881 C CA . VAL A 1 116 ? -3.75 -22.047 -10.711 1 97.88 116 VAL A CA 1
ATOM 882 C C . VAL A 1 116 ? -4.32 -21.016 -9.734 1 97.88 116 VAL A C 1
ATOM 884 O O . VAL A 1 116 ? -3.611 -20.531 -8.859 1 97.88 116 VAL A O 1
ATOM 887 N N . PHE A 1 117 ? -5.598 -20.703 -9.953 1 98.38 117 PHE A N 1
ATOM 888 C CA . PHE A 1 117 ? -6.285 -19.797 -9.047 1 98.38 117 PHE A CA 1
ATOM 889 C C . PHE A 1 117 ? -7.336 -20.531 -8.227 1 98.38 117 PHE A C 1
ATOM 891 O O . PHE A 1 117 ? -8.031 -21.406 -8.75 1 98.38 117 PHE A O 1
ATOM 898 N N . LYS A 1 118 ? -7.426 -20.219 -6.957 1 98.25 118 LYS A N 1
ATOM 899 C CA . LYS A 1 118 ? -8.461 -20.703 -6.051 1 98.25 118 LYS A CA 1
ATOM 900 C C . LYS A 1 118 ? -9.18 -19.547 -5.359 1 98.25 118 LYS A C 1
ATOM 902 O O . LYS A 1 118 ? -8.594 -18.484 -5.156 1 98.25 118 LYS A O 1
ATOM 907 N N . THR A 1 119 ? -10.414 -19.781 -4.988 1 98.25 119 THR A N 1
ATOM 908 C CA . THR A 1 119 ? -11.133 -18.75 -4.238 1 98.25 119 THR A CA 1
ATOM 909 C C . THR A 1 119 ? -10.617 -18.688 -2.801 1 98.25 119 THR A C 1
ATOM 911 O O . THR A 1 119 ? -10.094 -19.672 -2.273 1 98.25 119 THR A O 1
ATOM 914 N N . ILE A 1 120 ? -10.812 -17.531 -2.221 1 97.94 120 ILE A N 1
ATOM 915 C CA . ILE A 1 120 ? -10.414 -17.359 -0.825 1 97.94 120 ILE A CA 1
ATOM 916 C C . ILE A 1 120 ? -11.227 -18.312 0.054 1 97.94 120 ILE A C 1
ATOM 918 O O . ILE A 1 120 ? -10.711 -18.844 1.044 1 97.94 120 ILE A O 1
ATOM 922 N N . ARG A 1 121 ? -12.445 -18.609 -0.316 1 97.19 121 ARG A N 1
ATOM 923 C CA . ARG A 1 121 ? -13.281 -19.562 0.405 1 97.19 121 ARG A CA 1
ATOM 924 C C . ARG A 1 121 ? -12.648 -20.953 0.404 1 97.19 121 ARG A C 1
ATOM 926 O O . ARG A 1 121 ? -12.703 -21.672 1.406 1 97.19 121 ARG A O 1
ATOM 933 N N . GLU A 1 122 ? -12.078 -21.328 -0.668 1 97.38 122 GLU A N 1
ATOM 934 C CA . GLU A 1 122 ? -11.406 -22.625 -0.773 1 97.38 122 GLU A CA 1
ATOM 935 C C . GLU A 1 122 ? -10.133 -22.656 0.076 1 97.38 122 GLU A C 1
ATOM 937 O O . GLU A 1 122 ? -9.766 -23.703 0.617 1 97.38 122 GLU A O 1
ATOM 942 N N . LEU A 1 123 ? -9.477 -21.547 0.191 1 96 123 LEU A N 1
ATOM 943 C CA . LEU A 1 123 ? -8.211 -21.453 0.914 1 96 123 LEU A CA 1
ATOM 944 C C . LEU A 1 123 ? -8.445 -21.375 2.418 1 96 123 LEU A C 1
ATOM 946 O O . LEU A 1 123 ? -7.621 -21.844 3.205 1 96 123 LEU A O 1
ATOM 950 N N . MET A 1 124 ? -9.539 -20.719 2.754 1 92.62 124 MET A N 1
ATOM 951 C CA . MET A 1 124 ? -9.938 -20.578 4.152 1 92.62 124 MET A CA 1
ATOM 952 C C . MET A 1 124 ? -11.336 -21.156 4.383 1 92.62 124 MET A C 1
ATOM 954 O O . MET A 1 124 ? -12.258 -20.406 4.734 1 92.62 124 MET A O 1
ATOM 958 N N . PRO A 1 125 ? -11.492 -22.422 4.332 1 86.81 125 PRO A N 1
ATOM 959 C CA . PRO A 1 125 ? -12.828 -23.031 4.312 1 86.81 125 PRO A CA 1
ATOM 960 C C . PRO A 1 125 ? -13.594 -22.812 5.617 1 86.81 125 PRO A C 1
ATOM 962 O O . PRO A 1 125 ? -14.828 -22.906 5.637 1 86.81 125 PRO A O 1
ATOM 965 N N . HIS A 1 126 ? -13.039 -22.562 6.668 1 82.5 126 HIS A N 1
ATOM 966 C CA . HIS A 1 126 ? -13.797 -22.422 7.906 1 82.5 126 HIS A CA 1
ATOM 967 C C . HIS A 1 126 ? -13.703 -21 8.453 1 82.5 126 HIS A C 1
ATOM 969 O O . HIS A 1 126 ? -13.891 -20.781 9.648 1 82.5 126 HIS A O 1
ATOM 975 N N . HIS A 1 127 ? -13.289 -20.141 7.629 1 74.56 127 HIS A N 1
ATOM 976 C CA . HIS A 1 127 ? -13.195 -18.75 8.031 1 74.56 127 HIS A CA 1
ATOM 977 C C . HIS A 1 127 ? -14.133 -17.875 7.215 1 74.56 127 HIS A C 1
ATOM 979 O O . HIS A 1 127 ? -14.43 -18.188 6.059 1 74.56 127 HIS A O 1
ATOM 985 N N . MET B 1 1 ? 3.791 29.312 2.645 1 46.59 1 MET B N 1
ATOM 986 C CA . MET B 1 1 ? 3.709 27.859 2.531 1 46.59 1 MET B CA 1
ATOM 987 C C . MET B 1 1 ? 4.352 27.375 1.236 1 46.59 1 MET B C 1
ATOM 989 O O . MET B 1 1 ? 4.18 28 0.184 1 46.59 1 MET B O 1
ATOM 993 N N . ASP B 1 2 ? 5.449 26.609 1.358 1 67 2 ASP B N 1
ATOM 994 C CA . ASP B 1 2 ? 6.117 26.109 0.166 1 67 2 ASP B CA 1
ATOM 995 C C . ASP B 1 2 ? 5.137 25.375 -0.746 1 67 2 ASP B C 1
ATOM 997 O O . ASP B 1 2 ? 4.152 24.797 -0.273 1 67 2 ASP B O 1
ATOM 1001 N N . ASN B 1 3 ? 5.066 25.703 -1.986 1 91 3 ASN B N 1
ATOM 1002 C CA . ASN B 1 3 ? 4.219 25.219 -3.074 1 91 3 ASN B CA 1
ATOM 1003 C C . ASN B 1 3 ? 3.975 23.719 -2.98 1 91 3 ASN B C 1
ATOM 1005 O O . ASN B 1 3 ? 2.846 23.25 -3.15 1 91 3 ASN B O 1
ATOM 1009 N N . ILE B 1 4 ? 4.887 23.031 -2.375 1 95.44 4 ILE B N 1
ATOM 1010 C CA . ILE B 1 4 ? 4.793 21.578 -2.303 1 95.44 4 ILE B CA 1
ATOM 1011 C C . ILE B 1 4 ? 3.838 21.172 -1.183 1 95.44 4 ILE B C 1
ATOM 1013 O O . ILE B 1 4 ? 2.961 20.328 -1.379 1 95.44 4 ILE B O 1
ATOM 1017 N N . GLU B 1 5 ? 3.961 21.828 -0.004 1 96.19 5 GLU B N 1
ATOM 1018 C CA . GLU B 1 5 ? 3.17 21.516 1.181 1 96.19 5 GLU B CA 1
ATOM 1019 C C . GLU B 1 5 ? 1.684 21.766 0.935 1 96.19 5 GLU B C 1
ATOM 1021 O O . GLU B 1 5 ? 0.843 20.938 1.32 1 96.19 5 GLU B O 1
ATOM 1026 N N . LYS B 1 6 ? 1.428 22.812 0.294 1 96.88 6 LYS B N 1
ATOM 1027 C CA . LYS B 1 6 ? 0.042 23.125 -0.045 1 96.88 6 LYS B CA 1
ATOM 1028 C C . LYS B 1 6 ? -0.51 22.141 -1.071 1 96.88 6 LYS B C 1
ATOM 1030 O O . LYS B 1 6 ? -1.679 21.766 -1.001 1 96.88 6 LYS B O 1
ATOM 1035 N N . GLU B 1 7 ? 0.326 21.766 -1.985 1 98.25 7 GLU B N 1
ATOM 1036 C CA . GLU B 1 7 ? -0.086 20.797 -2.998 1 98.25 7 GLU B CA 1
ATOM 1037 C C . GLU B 1 7 ? -0.432 19.453 -2.365 1 98.25 7 GLU B C 1
ATOM 1039 O O . GLU B 1 7 ? -1.412 18.812 -2.752 1 98.25 7 GLU B O 1
ATOM 1044 N N . LEU B 1 8 ? 0.362 19.047 -1.403 1 98.75 8 LEU B N 1
ATOM 1045 C CA . LEU B 1 8 ? 0.086 17.797 -0.702 1 98.75 8 LEU B CA 1
ATOM 1046 C C . LEU B 1 8 ? -1.239 17.875 0.048 1 98.75 8 LEU B C 1
ATOM 1048 O O . LEU B 1 8 ? -2.047 16.953 -0.007 1 98.75 8 LEU B O 1
ATOM 1052 N N . TYR B 1 9 ? -1.402 19.016 0.717 1 98.69 9 TYR B N 1
ATOM 1053 C CA . TYR B 1 9 ? -2.641 19.219 1.46 1 98.69 9 TYR B CA 1
ATOM 1054 C C . TYR B 1 9 ? -3.852 19.109 0.54 1 98.69 9 TYR B C 1
ATOM 1056 O O . TYR B 1 9 ? -4.797 18.359 0.831 1 98.69 9 TYR B O 1
ATOM 1064 N N . GLN B 1 10 ? -3.773 19.75 -0.514 1 98.62 10 GLN B N 1
ATOM 1065 C CA . GLN B 1 10 ? -4.891 19.766 -1.451 1 98.62 10 GLN B CA 1
ATOM 1066 C C . GLN B 1 10 ? -5.148 18.391 -2.035 1 98.62 10 GLN B C 1
ATOM 1068 O O . GLN B 1 10 ? -6.301 17.984 -2.197 1 98.62 10 GLN B O 1
ATOM 1073 N N . ALA B 1 11 ? -4.074 17.656 -2.352 1 98.88 11 ALA B N 1
ATOM 1074 C CA . ALA B 1 11 ? -4.219 16.312 -2.906 1 98.88 11 ALA B CA 1
ATOM 1075 C C . ALA B 1 11 ? -4.922 15.391 -1.919 1 98.88 11 ALA B C 1
ATOM 1077 O O . ALA B 1 11 ? -5.793 14.609 -2.303 1 98.88 11 ALA B O 1
ATOM 1078 N N . ALA B 1 12 ? -4.559 15.484 -0.647 1 98.88 12 ALA B N 1
ATOM 1079 C CA . ALA B 1 12 ? -5.191 14.664 0.381 1 98.88 12 ALA B CA 1
ATOM 1080 C C . ALA B 1 12 ? -6.66 15.039 0.557 1 98.88 12 ALA B C 1
ATOM 1082 O O . ALA B 1 12 ? -7.523 14.164 0.639 1 98.88 12 ALA B O 1
ATOM 1083 N N . VAL B 1 13 ? -6.91 16.297 0.585 1 98.69 13 VAL B N 1
ATOM 1084 C CA . VAL B 1 13 ? -8.273 16.797 0.735 1 98.69 13 VAL B CA 1
ATOM 1085 C C . VAL B 1 13 ? -9.141 16.281 -0.42 1 98.69 13 VAL B C 1
ATOM 1087 O O . VAL B 1 13 ? -10.25 15.805 -0.206 1 98.69 13 VAL B O 1
ATOM 1090 N N . GLU B 1 14 ? -8.617 16.422 -1.588 1 98.75 14 GLU B N 1
ATOM 1091 C CA . GLU B 1 14 ? -9.359 15.992 -2.768 1 98.75 14 GLU B CA 1
ATOM 1092 C C . GLU B 1 14 ? -9.688 14.5 -2.691 1 98.75 14 GLU B C 1
ATOM 1094 O O . GLU B 1 14 ? -10.797 14.094 -3.027 1 98.75 14 GLU B O 1
ATOM 1099 N N . LEU B 1 15 ? -8.727 13.742 -2.291 1 98.81 15 LEU B N 1
ATOM 1100 C CA . LEU B 1 15 ? -8.977 12.305 -2.172 1 98.81 15 LEU B CA 1
ATOM 1101 C C . LEU B 1 15 ? -10.055 12.031 -1.126 1 98.81 15 LEU B C 1
ATOM 1103 O O . LEU B 1 15 ? -10.938 11.195 -1.341 1 98.81 15 LEU B O 1
ATOM 1107 N N . VAL B 1 16 ? -10.008 12.695 0.03 1 98.75 16 VAL B N 1
ATOM 1108 C CA . VAL B 1 16 ? -11.023 12.5 1.062 1 98.75 16 VAL B CA 1
ATOM 1109 C C . VAL B 1 16 ? -12.406 12.82 0.496 1 98.75 16 VAL B C 1
ATOM 1111 O O . VAL B 1 16 ? -13.344 12.031 0.657 1 98.75 16 VAL B O 1
ATOM 1114 N N . ASN B 1 17 ? -12.508 13.938 -0.166 1 98.38 17 ASN B N 1
ATOM 1115 C CA . ASN B 1 17 ? -13.797 14.367 -0.69 1 98.38 17 ASN B CA 1
ATOM 1116 C C . ASN B 1 17 ? -14.344 13.375 -1.717 1 98.38 17 ASN B C 1
ATOM 1118 O O . ASN B 1 17 ? -15.555 13.172 -1.811 1 98.38 17 ASN B O 1
ATOM 1122 N N . MET B 1 18 ? -13.477 12.82 -2.463 1 98.19 18 MET B N 1
ATOM 1123 C CA . MET B 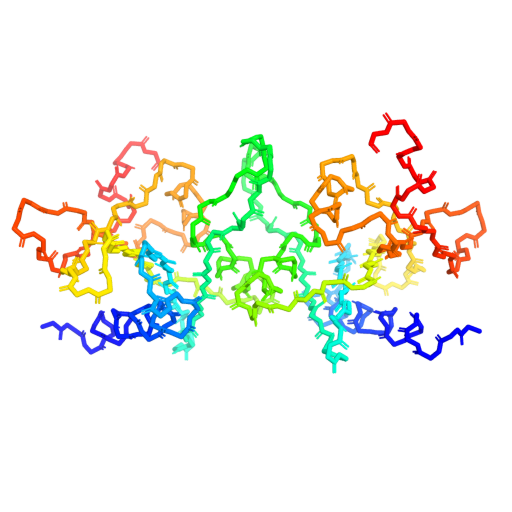1 18 ? -13.883 11.852 -3.473 1 98.19 18 MET B CA 1
ATOM 1124 C C . MET B 1 18 ? -14.273 10.523 -2.826 1 98.19 18 MET B C 1
ATOM 1126 O O . MET B 1 18 ? -15.328 9.969 -3.127 1 98.19 18 MET B O 1
ATOM 1130 N N . ARG B 1 19 ? -13.492 10.016 -1.942 1 98 19 ARG B N 1
ATOM 1131 C CA . ARG B 1 19 ? -13.664 8.688 -1.372 1 98 19 ARG B CA 1
ATOM 1132 C C . ARG B 1 19 ? -14.711 8.695 -0.266 1 98 19 ARG B C 1
ATOM 1134 O O . ARG B 1 19 ? -15.398 7.699 -0.047 1 98 19 ARG B O 1
ATOM 1141 N N . TYR B 1 20 ? -14.789 9.773 0.41 1 98 20 TYR B N 1
ATOM 1142 C CA . TYR B 1 20 ? -15.672 9.914 1.559 1 98 20 TYR B CA 1
ATOM 1143 C C . TYR B 1 20 ? -16.5 11.188 1.462 1 98 20 TYR B C 1
ATOM 1145 O O . TYR B 1 20 ? -16.344 12.102 2.281 1 98 20 TYR B O 1
ATOM 1153 N N . PRO B 1 21 ? -17.438 11.227 0.643 1 97.81 21 PRO B N 1
ATOM 1154 C CA . PRO B 1 21 ? -18.203 12.453 0.438 1 97.81 21 PRO B CA 1
ATOM 1155 C C . PRO B 1 21 ? -19 12.859 1.671 1 97.81 21 PRO B C 1
ATOM 1157 O O . PRO B 1 21 ? -19.312 14.039 1.848 1 97.81 21 PRO B O 1
ATOM 1160 N N . SER B 1 22 ? -19.328 11.898 2.424 1 97.44 22 SER B N 1
ATOM 1161 C CA . SER B 1 22 ? -20.031 12.18 3.674 1 97.44 22 SER B CA 1
ATOM 1162 C C . SER B 1 22 ? -19.375 11.453 4.848 1 97.44 22 SER B C 1
ATOM 1164 O O . SER B 1 22 ? -18.672 10.461 4.656 1 97.44 22 SER B O 1
ATOM 1166 N N . GLY B 1 23 ? -19.5 12.086 6.027 1 97.25 23 GLY B N 1
ATOM 1167 C CA . GLY B 1 23 ? -19.016 11.445 7.238 1 97.25 23 GLY B CA 1
ATOM 1168 C C . GLY B 1 23 ? -17.516 11.555 7.414 1 97.25 23 GLY B C 1
ATOM 1169 O O . GLY B 1 23 ? -16.891 12.492 6.91 1 97.25 23 GLY B O 1
ATOM 1170 N N . TRP B 1 24 ? -17 10.641 8.273 1 97.31 24 TRP B N 1
ATOM 1171 C CA . TRP B 1 24 ? -15.562 10.602 8.539 1 97.31 24 TRP B CA 1
ATOM 1172 C C . TRP B 1 24 ? -14.773 10.32 7.266 1 97.31 24 TRP B C 1
ATOM 1174 O O . TRP B 1 24 ? -15.195 9.516 6.43 1 97.31 24 TRP B O 1
ATOM 1184 N N . GLY B 1 25 ? -13.672 10.961 7.102 1 98.12 25 GLY B N 1
ATOM 1185 C CA . GLY B 1 25 ? -12.75 10.695 6.008 1 98.12 25 GLY B CA 1
ATOM 1186 C C . GLY B 1 25 ? -11.32 11.086 6.324 1 98.12 25 GLY B C 1
ATOM 1187 O O . GLY B 1 25 ? -11.078 12.102 6.98 1 98.12 25 GLY B O 1
ATOM 1188 N N . GLY B 1 26 ? -10.406 10.234 5.922 1 98.69 26 GLY B N 1
ATOM 1189 C CA . GLY B 1 26 ? -8.984 10.492 6.059 1 98.69 26 GLY B CA 1
ATOM 1190 C C . GLY B 1 26 ? -8.18 10.047 4.859 1 98.69 26 GLY B C 1
ATOM 1191 O O . GLY B 1 26 ? -8.57 9.117 4.152 1 98.69 26 GLY B O 1
ATOM 1192 N N . ALA B 1 27 ? -7.059 10.672 4.594 1 98.94 27 ALA B N 1
ATOM 1193 C CA . ALA B 1 27 ? -6.172 10.32 3.488 1 98.94 27 ALA B CA 1
ATOM 1194 C C . ALA B 1 27 ? -4.758 10.836 3.734 1 98.94 27 ALA B C 1
ATOM 1196 O O . ALA B 1 27 ? -4.535 11.648 4.637 1 98.94 27 ALA B O 1
ATOM 1197 N N . ALA B 1 28 ? -3.912 10.305 2.969 1 98.94 28 ALA B N 1
ATOM 1198 C CA . ALA B 1 28 ? -2.523 10.766 2.986 1 98.94 28 ALA B CA 1
ATOM 1199 C C . ALA B 1 28 ? -2.059 11.156 1.587 1 98.94 28 ALA B C 1
ATOM 1201 O O . ALA B 1 28 ? -2.617 10.703 0.587 1 98.94 28 ALA B O 1
ATOM 1202 N N . ALA B 1 29 ? -1.112 12.008 1.528 1 98.94 29 ALA B N 1
ATOM 1203 C CA . ALA B 1 29 ? -0.406 12.406 0.312 1 98.94 29 ALA B CA 1
ATOM 1204 C C . ALA B 1 29 ? 1.103 12.438 0.541 1 98.94 29 ALA B C 1
ATOM 1206 O O . ALA B 1 29 ? 1.567 12.906 1.584 1 98.94 29 ALA B O 1
ATOM 1207 N N . VAL B 1 30 ? 1.807 11.938 -0.43 1 98.81 30 VAL B N 1
ATOM 1208 C CA . VAL B 1 30 ? 3.262 11.852 -0.373 1 98.81 30 VAL B CA 1
ATOM 1209 C C . VAL B 1 30 ? 3.865 12.438 -1.648 1 98.81 30 VAL B C 1
ATOM 1211 O O . VAL B 1 30 ? 3.352 12.203 -2.746 1 98.81 30 VAL B O 1
ATOM 1214 N N . ARG B 1 31 ? 4.887 13.227 -1.419 1 98.75 31 ARG B N 1
ATOM 1215 C CA . ARG B 1 31 ? 5.66 13.742 -2.543 1 98.75 31 ARG B CA 1
ATOM 1216 C C . ARG B 1 31 ? 6.934 12.93 -2.75 1 98.75 31 ARG B C 1
ATOM 1218 O O . ARG B 1 31 ? 7.621 12.586 -1.788 1 98.75 31 ARG B O 1
ATOM 1225 N N . THR B 1 32 ? 7.195 12.586 -4.02 1 98.75 32 THR B N 1
ATOM 1226 C CA . THR B 1 32 ? 8.461 11.93 -4.324 1 98.75 32 THR B CA 1
ATOM 1227 C C . THR B 1 32 ? 9.484 12.938 -4.836 1 98.75 32 THR B C 1
ATOM 1229 O O . THR B 1 32 ? 9.148 14.086 -5.105 1 98.75 32 THR B O 1
ATOM 1232 N N . GLU B 1 33 ? 10.688 12.539 -4.941 1 98.19 33 GLU B N 1
ATOM 1233 C CA . GLU B 1 33 ? 11.789 13.391 -5.375 1 98.19 33 GLU B CA 1
ATOM 1234 C C . GLU B 1 33 ? 11.57 13.891 -6.801 1 98.19 33 GLU B C 1
ATOM 1236 O O . GLU B 1 33 ? 11.992 15 -7.148 1 98.19 33 GLU B O 1
ATOM 1241 N N . SER B 1 34 ? 10.883 13.102 -7.633 1 98.19 34 SER B N 1
ATOM 1242 C CA . SER B 1 34 ? 10.633 13.484 -9.023 1 98.19 34 SER B CA 1
ATOM 1243 C C . SER B 1 34 ? 9.484 14.484 -9.117 1 98.19 34 SER B C 1
ATOM 1245 O O . SER B 1 34 ? 9.211 15.016 -10.195 1 98.19 34 SER B O 1
ATOM 1247 N N . GLY B 1 35 ? 8.797 14.688 -8 1 97.88 35 GLY B N 1
ATOM 1248 C CA . GLY B 1 35 ? 7.707 15.648 -7.984 1 97.88 35 GLY B CA 1
ATOM 1249 C C . GLY B 1 35 ? 6.336 15 -8.047 1 97.88 35 GLY B C 1
ATOM 1250 O O . GLY B 1 35 ? 5.316 15.688 -8.031 1 97.88 35 GLY B O 1
ATOM 1251 N N . LYS B 1 36 ? 6.316 13.688 -8.086 1 98.31 36 LYS B N 1
ATOM 1252 C CA . LYS B 1 36 ? 5.035 12.992 -8.094 1 98.31 36 LYS B CA 1
ATOM 1253 C C . LYS B 1 36 ? 4.34 13.102 -6.738 1 98.31 36 LYS B C 1
ATOM 1255 O O . LYS B 1 36 ? 4.996 13.078 -5.691 1 98.31 36 LYS B O 1
ATOM 1260 N N . ILE B 1 37 ? 3.027 13.242 -6.809 1 98.81 37 ILE B N 1
ATOM 1261 C CA . ILE B 1 37 ? 2.205 13.164 -5.605 1 98.81 37 ILE B CA 1
ATOM 1262 C C . ILE B 1 37 ? 1.44 11.844 -5.59 1 98.81 37 ILE B C 1
ATOM 1264 O O . ILE B 1 37 ? 0.687 11.539 -6.52 1 98.81 37 ILE B O 1
ATOM 1268 N N . LEU B 1 38 ? 1.692 11.062 -4.605 1 98.88 38 LEU B N 1
ATOM 1269 C CA . LEU B 1 38 ? 1.029 9.781 -4.379 1 98.88 38 LEU B CA 1
ATOM 1270 C C . LEU B 1 38 ? 0.08 9.859 -3.189 1 98.88 38 LEU B C 1
ATOM 1272 O O . LEU B 1 38 ? 0.426 10.438 -2.152 1 98.88 38 LEU B O 1
ATOM 1276 N N . THR B 1 39 ? -1.146 9.344 -3.363 1 98.94 39 THR B N 1
ATOM 1277 C CA . THR B 1 39 ? -2.119 9.414 -2.279 1 98.94 39 THR B CA 1
ATOM 1278 C C . THR B 1 39 ? -2.588 8.016 -1.883 1 98.94 39 THR B C 1
ATOM 1280 O O . THR B 1 39 ? -2.387 7.055 -2.627 1 98.94 39 THR B O 1
ATOM 1283 N N . SER B 1 40 ? -3.137 7.926 -0.716 1 98.88 40 SER B N 1
ATOM 1284 C CA . SER B 1 40 ? -3.678 6.66 -0.224 1 98.88 40 SER B CA 1
ATOM 1285 C C . SER B 1 40 ? -4.629 6.887 0.948 1 98.88 40 SER B C 1
ATOM 1287 O O . SER B 1 40 ? -4.758 8.008 1.444 1 98.88 40 SER B O 1
ATOM 1289 N N . ILE B 1 41 ? -5.316 5.875 1.296 1 98.75 41 ILE B N 1
ATOM 1290 C CA . ILE B 1 41 ? -6.219 5.863 2.443 1 98.75 41 ILE B CA 1
ATOM 1291 C C . ILE B 1 41 ? -5.957 4.621 3.291 1 98.75 41 ILE B C 1
ATOM 1293 O O . ILE B 1 41 ? -5.238 3.711 2.869 1 98.75 41 ILE B O 1
ATOM 1297 N N . ALA B 1 42 ? -6.492 4.617 4.492 1 98.31 42 ALA B N 1
ATOM 1298 C CA . ALA B 1 42 ? -6.508 3.396 5.293 1 98.31 42 ALA B CA 1
ATOM 1299 C C . ALA B 1 42 ? -7.531 2.4 4.758 1 98.31 42 ALA B C 1
ATOM 1301 O O . ALA B 1 42 ? -8.617 2.789 4.324 1 98.31 42 ALA B O 1
ATOM 1302 N N . PRO B 1 43 ? -7.176 1.115 4.824 1 97.44 43 PRO B N 1
ATOM 1303 C CA . PRO B 1 43 ? -8.172 0.13 4.395 1 97.44 43 PRO B CA 1
ATOM 1304 C C . PRO B 1 43 ? -9.328 -0.01 5.387 1 97.44 43 PRO B C 1
ATOM 1306 O O . PRO B 1 43 ? -9.125 0.105 6.598 1 97.44 43 PRO B O 1
ATOM 1309 N N . ASP B 1 44 ? -10.484 -0.231 4.828 1 93.62 44 ASP B N 1
ATOM 1310 C CA . ASP B 1 44 ? -11.594 -0.675 5.664 1 93.62 44 ASP B CA 1
ATOM 1311 C C . ASP B 1 44 ? -11.438 -2.141 6.062 1 93.62 44 ASP B C 1
ATOM 1313 O O . ASP B 1 44 ? -11.438 -3.025 5.203 1 93.62 44 ASP B O 1
ATOM 1317 N N . THR B 1 45 ? -11.258 -2.404 7.324 1 93.19 45 THR B N 1
ATOM 1318 C CA . THR B 1 45 ? -11.008 -3.779 7.742 1 93.19 45 THR B CA 1
ATOM 1319 C C . THR B 1 45 ? -12.07 -4.25 8.734 1 93.19 45 THR B C 1
ATOM 1321 O O . THR B 1 45 ? -12.641 -3.443 9.469 1 93.19 45 THR B O 1
ATOM 1324 N N . LYS B 1 46 ? -12.391 -5.566 8.781 1 85.62 46 LYS B N 1
ATOM 1325 C CA . LYS B 1 46 ? -13.312 -6.18 9.742 1 85.62 46 LYS B CA 1
ATOM 1326 C C . LYS B 1 46 ? -12.57 -6.637 10.992 1 85.62 46 LYS B C 1
ATOM 1328 O O . LYS B 1 46 ? -13.195 -6.855 12.039 1 85.62 46 LYS B O 1
ATOM 1333 N N . ASN B 1 47 ? -11.258 -6.777 10.922 1 88.38 47 ASN B N 1
ATOM 1334 C CA . ASN B 1 47 ? -10.336 -7.191 11.969 1 88.38 47 ASN B CA 1
ATOM 1335 C C . ASN B 1 47 ? -9.234 -6.156 12.188 1 88.38 47 ASN B C 1
ATOM 1337 O O . ASN B 1 47 ? -8.469 -5.859 11.266 1 88.38 47 ASN B O 1
ATOM 1341 N N . ASP B 1 48 ? -9.117 -5.707 13.414 1 88.62 48 ASP B N 1
ATOM 1342 C CA . ASP B 1 48 ? -8.172 -4.641 13.734 1 88.62 48 ASP B CA 1
ATOM 1343 C C . ASP B 1 48 ? -6.734 -5.078 13.438 1 88.62 48 ASP B C 1
ATOM 1345 O O . ASP B 1 48 ? -5.859 -4.242 13.211 1 88.62 48 ASP B O 1
ATOM 1349 N N . ALA B 1 49 ? -6.504 -6.312 13.391 1 90.62 49 ALA B N 1
ATOM 1350 C CA . ALA B 1 49 ? -5.164 -6.844 13.141 1 90.62 49 ALA B CA 1
ATOM 1351 C C . ALA B 1 49 ? -4.715 -6.547 11.719 1 90.62 49 ALA B C 1
ATOM 1353 O O . ALA B 1 49 ? -3.525 -6.648 11.398 1 90.62 49 ALA B O 1
ATOM 1354 N N . LEU B 1 50 ? -5.609 -6.125 10.805 1 95 50 LEU B N 1
ATOM 1355 C CA . LEU B 1 50 ? -5.32 -5.855 9.406 1 95 50 LEU B CA 1
ATOM 1356 C C . LEU B 1 50 ? -5.145 -4.359 9.156 1 95 50 LEU B C 1
ATOM 1358 O O . LEU B 1 50 ? -4.91 -3.936 8.023 1 95 50 LEU B O 1
ATOM 1362 N N . SER B 1 51 ? -5.23 -3.586 10.234 1 96.75 51 SER B N 1
ATOM 1363 C CA . SER B 1 51 ? -5.215 -2.133 10.086 1 96.75 51 SER B CA 1
ATOM 1364 C C . SER B 1 51 ? -3.857 -1.644 9.594 1 96.75 51 SER B C 1
ATOM 1366 O O . SER B 1 51 ? -2.818 -2.199 9.953 1 96.75 51 SER B O 1
ATOM 1368 N N . LEU B 1 52 ? -3.863 -0.646 8.766 1 97.88 52 LEU B N 1
ATOM 1369 C CA . LEU B 1 52 ? -2.701 0.085 8.266 1 97.88 52 LEU B CA 1
ATOM 1370 C C . LEU B 1 52 ? -2.977 1.584 8.234 1 97.88 52 LEU B C 1
ATOM 1372 O O . LEU B 1 52 ? -4.109 2.004 7.984 1 97.88 52 LEU B O 1
ATOM 1376 N N . CYS B 1 53 ? -1.957 2.336 8.461 1 98.44 53 CYS B N 1
ATOM 1377 C CA . CYS B 1 53 ? -2.111 3.785 8.43 1 98.44 53 CYS B CA 1
ATOM 1378 C C . CYS B 1 53 ? -2.441 4.27 7.02 1 98.44 53 CYS B C 1
ATOM 1380 O O . CYS B 1 53 ? -2.07 3.625 6.035 1 98.44 53 CYS B O 1
ATOM 1382 N N . MET B 1 54 ? -2.98 5.473 6.887 1 98.62 54 MET B N 1
ATOM 1383 C CA . MET B 1 54 ? -3.451 6.062 5.637 1 98.62 54 MET B CA 1
ATOM 1384 C C . MET B 1 54 ? -2.305 6.227 4.645 1 98.62 54 MET B C 1
ATOM 1386 O O . MET B 1 54 ? -2.516 6.18 3.434 1 98.62 54 MET B O 1
ATOM 1390 N N . GLU B 1 55 ? -1.1 6.438 5.152 1 98.69 55 GLU B N 1
ATOM 1391 C CA . GLU B 1 55 ? -0.006 6.812 4.262 1 98.69 55 GLU B CA 1
ATOM 1392 C C . GLU B 1 55 ? 0.682 5.578 3.684 1 98.69 55 GLU B C 1
ATOM 1394 O O . GLU B 1 55 ? 1.45 5.68 2.727 1 98.69 55 GLU B O 1
ATOM 1399 N N . VAL B 1 56 ? 0.384 4.383 4.195 1 98.75 56 VAL B N 1
ATOM 1400 C CA . VAL B 1 56 ? 1.164 3.191 3.879 1 98.75 56 VAL B CA 1
ATOM 1401 C C . VAL B 1 56 ? 1.046 2.879 2.391 1 98.75 56 VAL B C 1
ATOM 1403 O O . VAL B 1 56 ? 2.039 2.545 1.738 1 98.75 56 VAL B O 1
ATOM 1406 N N . GLY B 1 57 ? -0.125 2.992 1.837 1 98.88 57 GLY B N 1
ATOM 1407 C CA . GLY B 1 57 ? -0.286 2.758 0.411 1 98.88 57 GLY B CA 1
ATOM 1408 C C . GLY B 1 57 ? 0.57 3.674 -0.444 1 98.88 57 GLY B C 1
ATOM 1409 O O . GLY B 1 57 ? 1.105 3.25 -1.471 1 98.88 57 GLY B O 1
ATOM 1410 N N . ALA B 1 58 ? 0.657 4.891 -0.103 1 98.94 58 ALA B N 1
ATOM 1411 C CA . ALA B 1 58 ? 1.477 5.848 -0.841 1 98.94 58 ALA B CA 1
ATOM 1412 C C . ALA B 1 58 ? 2.959 5.508 -0.724 1 98.94 58 ALA B C 1
ATOM 1414 O O . ALA B 1 58 ? 3.717 5.66 -1.686 1 98.94 58 ALA B O 1
ATOM 1415 N N . TYR B 1 59 ? 3.379 5.055 0.447 1 98.81 59 TYR B N 1
ATOM 1416 C CA . TYR B 1 59 ? 4.758 4.613 0.62 1 98.81 59 TYR B CA 1
ATOM 1417 C C . TYR B 1 59 ? 5.07 3.43 -0.286 1 98.81 59 TYR B C 1
ATOM 1419 O O . TYR B 1 59 ? 6.117 3.396 -0.938 1 98.81 59 TYR B O 1
ATOM 1427 N N . LEU B 1 60 ? 4.141 2.498 -0.29 1 98.81 60 LEU B N 1
ATOM 1428 C CA . LEU B 1 60 ? 4.359 1.301 -1.095 1 98.81 60 LEU B CA 1
ATOM 1429 C C . LEU B 1 60 ? 4.375 1.641 -2.582 1 98.81 60 LEU B C 1
ATOM 1431 O O . LEU B 1 60 ? 5.109 1.024 -3.355 1 98.81 60 LEU B O 1
ATOM 1435 N N . GLU B 1 61 ? 3.564 2.619 -2.969 1 98.81 61 GLU B N 1
ATOM 1436 C CA . GLU B 1 61 ? 3.619 3.098 -4.348 1 98.81 61 GLU B CA 1
ATOM 1437 C C . GLU B 1 61 ? 4.973 3.725 -4.66 1 98.81 61 GLU B C 1
ATOM 1439 O O . GLU B 1 61 ? 5.52 3.529 -5.75 1 98.81 61 GLU B O 1
ATOM 1444 N N . ALA B 1 62 ? 5.535 4.438 -3.76 1 98.81 62 ALA B N 1
ATOM 1445 C CA . ALA B 1 62 ? 6.863 5.016 -3.943 1 98.81 62 ALA B CA 1
ATOM 1446 C C . ALA B 1 62 ? 7.918 3.924 -4.109 1 98.81 62 ALA B C 1
ATOM 1448 O O . ALA B 1 62 ? 8.797 4.027 -4.973 1 98.81 62 ALA B O 1
ATOM 1449 N N . HIS B 1 63 ? 7.832 2.906 -3.285 1 98.56 63 HIS B N 1
ATOM 1450 C CA . HIS B 1 63 ? 8.734 1.771 -3.432 1 98.56 63 HIS B CA 1
ATOM 1451 C C . HIS B 1 63 ? 8.594 1.128 -4.809 1 98.56 63 HIS B C 1
ATOM 1453 O O . HIS B 1 63 ? 9.594 0.824 -5.461 1 98.56 63 HIS B O 1
ATOM 1459 N N . LYS B 1 64 ? 7.328 0.941 -5.207 1 98.62 64 LYS B N 1
ATOM 1460 C CA . LYS B 1 64 ? 7.059 0.361 -6.52 1 98.62 64 LYS B CA 1
ATOM 1461 C C . LYS B 1 64 ? 7.727 1.171 -7.625 1 98.62 64 LYS B C 1
ATOM 1463 O O . LYS B 1 64 ? 8.336 0.604 -8.531 1 98.62 64 LYS B O 1
ATOM 1468 N N . LEU B 1 65 ? 7.645 2.473 -7.531 1 98.25 65 LEU B N 1
ATOM 1469 C CA . LEU B 1 65 ? 8.172 3.385 -8.539 1 98.25 65 LEU B CA 1
ATOM 1470 C C . LEU B 1 65 ? 9.68 3.564 -8.375 1 98.25 65 LEU B C 1
ATOM 1472 O O . LEU B 1 65 ? 10.336 4.16 -9.234 1 98.25 65 LEU B O 1
ATOM 1476 N N . ASN B 1 66 ? 10.219 3.061 -7.305 1 98 66 ASN B N 1
ATOM 1477 C CA . ASN B 1 66 ? 11.617 3.254 -6.938 1 98 66 ASN B CA 1
ATOM 1478 C C . ASN B 1 66 ? 11.969 4.734 -6.816 1 98 66 ASN B C 1
ATOM 1480 O O . ASN B 1 66 ? 12.977 5.184 -7.363 1 98 66 ASN B O 1
ATOM 1484 N N . GLU B 1 67 ? 11.094 5.453 -6.184 1 98.25 67 GLU B N 1
ATOM 1485 C CA . GLU B 1 67 ? 11.297 6.883 -5.992 1 98.25 67 GLU B CA 1
ATOM 1486 C C . GLU B 1 67 ? 11.406 7.23 -4.508 1 98.25 67 GLU B C 1
ATOM 1488 O O . GLU B 1 67 ? 10.672 6.684 -3.684 1 98.25 67 GLU B O 1
ATOM 1493 N N . ARG B 1 68 ? 12.25 8.141 -4.238 1 98.38 68 ARG B N 1
ATOM 1494 C CA . ARG B 1 68 ? 12.43 8.625 -2.873 1 98.38 68 ARG B CA 1
ATOM 1495 C C . ARG B 1 68 ? 11.266 9.516 -2.447 1 98.38 68 ARG B C 1
ATOM 1497 O O . ARG B 1 68 ? 10.828 10.375 -3.209 1 98.38 68 ARG B O 1
ATOM 1504 N N . VAL B 1 69 ? 10.852 9.305 -1.23 1 98.81 69 VAL B N 1
ATOM 1505 C CA . VAL B 1 69 ? 9.852 10.188 -0.636 1 98.81 69 VAL B CA 1
ATOM 1506 C C . VAL B 1 69 ? 10.539 11.391 0.005 1 98.81 69 VAL B C 1
ATOM 1508 O O . VAL B 1 69 ? 11.547 11.242 0.7 1 98.81 69 VAL B O 1
ATOM 1511 N N . THR B 1 70 ? 9.969 12.57 -0.22 1 98.81 70 THR B N 1
ATOM 1512 C CA . THR B 1 70 ? 10.562 13.766 0.376 1 98.81 70 THR B CA 1
ATOM 1513 C C . THR B 1 70 ? 9.617 14.383 1.401 1 98.81 70 THR B C 1
ATOM 1515 O O . THR B 1 70 ? 10.062 15.047 2.344 1 98.81 70 THR B O 1
ATOM 1518 N N . HIS B 1 71 ? 8.273 14.25 1.194 1 98.81 71 HIS B N 1
ATOM 1519 C CA . HIS B 1 71 ? 7.258 14.805 2.086 1 98.81 71 HIS B CA 1
ATOM 1520 C C . HIS B 1 71 ? 6.105 13.828 2.287 1 98.81 71 HIS B C 1
ATOM 1522 O O . HIS B 1 71 ? 5.711 13.125 1.355 1 98.81 71 HIS B O 1
ATOM 1528 N N . SER B 1 72 ? 5.602 13.852 3.457 1 98.88 72 SER B N 1
ATOM 1529 C CA . SER B 1 72 ? 4.434 13.055 3.797 1 98.88 72 SER B CA 1
ATOM 1530 C C . SER B 1 72 ? 3.432 13.859 4.621 1 98.88 72 SER B C 1
ATOM 1532 O O . SER B 1 72 ? 3.82 14.617 5.512 1 98.88 72 SER B O 1
ATOM 1534 N N . LEU B 1 73 ? 2.18 13.695 4.281 1 98.88 73 LEU B N 1
ATOM 1535 C CA . LEU B 1 73 ? 1.109 14.391 4.984 1 98.88 73 LEU B CA 1
ATOM 1536 C C . LEU B 1 73 ? -0.111 13.492 5.152 1 98.88 73 LEU B C 1
ATOM 1538 O O . LEU B 1 73 ? -0.498 12.781 4.215 1 98.88 73 LEU B O 1
ATOM 1542 N N . CYS B 1 74 ? -0.689 13.523 6.324 1 98.69 74 CYS B N 1
ATOM 1543 C CA . CYS B 1 74 ? -1.96 12.867 6.617 1 98.69 74 CYS B CA 1
ATOM 1544 C C . CYS B 1 74 ? -2.957 13.859 7.211 1 98.69 74 CYS B C 1
ATOM 1546 O O . CYS B 1 74 ? -2.58 14.734 7.988 1 98.69 74 CYS B O 1
ATOM 1548 N N . LEU B 1 75 ? -4.203 13.641 6.848 1 98.88 75 LEU B N 1
ATOM 1549 C CA . LEU B 1 75 ? -5.25 14.461 7.445 1 98.88 75 LEU B CA 1
ATOM 1550 C C . LEU B 1 75 ? -6.574 13.711 7.492 1 98.88 75 LEU B C 1
ATOM 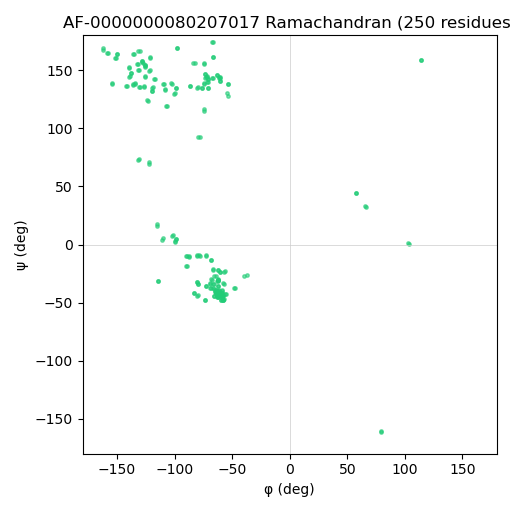1552 O O . LEU B 1 75 ? -6.738 12.695 6.812 1 98.88 75 LEU B O 1
ATOM 1556 N N . CYS B 1 76 ? -7.457 14.195 8.352 1 98.75 76 CYS B N 1
ATOM 1557 C CA . CYS B 1 76 ? -8.797 13.625 8.438 1 98.75 76 CYS B CA 1
ATOM 1558 C C . CYS B 1 76 ? -9.812 14.672 8.867 1 98.75 76 CYS B C 1
ATOM 1560 O O . CYS B 1 76 ? -9.43 15.766 9.297 1 98.75 76 CYS B O 1
ATOM 1562 N N . ARG B 1 77 ? -11.055 14.359 8.664 1 98.69 77 ARG B N 1
ATOM 1563 C CA . ARG B 1 77 ? -12.164 15.133 9.203 1 98.69 77 ARG B CA 1
ATOM 1564 C C . ARG B 1 77 ? -13.195 14.219 9.859 1 98.69 77 ARG B C 1
ATOM 1566 O O . ARG B 1 77 ? -13.312 13.047 9.5 1 98.69 77 ARG B O 1
ATOM 1573 N N . GLU B 1 78 ? -13.945 14.805 10.797 1 97.81 78 GLU B N 1
ATOM 1574 C CA . GLU B 1 78 ? -14.945 14.008 11.492 1 97.81 78 GLU B CA 1
ATOM 1575 C C . GLU B 1 78 ? -16.234 13.906 10.68 1 97.81 78 GLU B C 1
ATOM 1577 O O . GLU B 1 78 ? -16.891 12.867 10.688 1 97.81 78 GLU B O 1
ATOM 1582 N N . ASN B 1 79 ? -16.609 15.047 10.094 1 97.38 79 ASN B N 1
ATOM 1583 C CA . ASN B 1 79 ? -17.781 15.109 9.227 1 97.38 79 ASN B CA 1
ATOM 1584 C C . ASN B 1 79 ? -17.5 15.898 7.953 1 97.38 79 ASN B C 1
ATOM 1586 O O . ASN B 1 79 ? -16.5 16.625 7.879 1 97.38 79 ASN B O 1
ATOM 1590 N N . GLU B 1 80 ? -18.375 15.742 6.941 1 95.06 80 GLU B N 1
ATOM 1591 C CA . GLU B 1 80 ? -18.141 16.281 5.605 1 95.06 80 GLU B CA 1
ATOM 1592 C C . GLU B 1 80 ? -17.906 17.797 5.656 1 95.06 80 GLU B C 1
ATOM 1594 O O . GLU B 1 80 ? -17.234 18.344 4.785 1 95.06 80 GLU B O 1
ATOM 1599 N N . ASN B 1 81 ? -18.391 18.438 6.719 1 94.81 81 ASN B N 1
ATOM 1600 C CA . ASN B 1 81 ? -18.281 19.891 6.762 1 94.81 81 ASN B CA 1
ATOM 1601 C C . ASN B 1 81 ? -17.281 20.344 7.832 1 94.81 81 ASN B C 1
ATOM 1603 O O . ASN B 1 81 ? -17.125 21.547 8.062 1 94.81 81 ASN B O 1
ATOM 1607 N N . ASP B 1 82 ? -16.656 19.406 8.445 1 97.19 82 ASP B N 1
ATOM 1608 C CA . ASP B 1 82 ? -15.695 19.75 9.492 1 97.19 82 ASP B CA 1
ATOM 1609 C C . ASP B 1 82 ? -14.336 20.125 8.906 1 97.19 82 ASP B C 1
ATOM 1611 O O . ASP B 1 82 ? -14.031 19.781 7.762 1 97.19 82 ASP B O 1
ATOM 1615 N N . GLU B 1 83 ? -13.68 20.844 9.656 1 97.56 83 GLU B N 1
ATOM 1616 C CA . GLU B 1 83 ? -12.297 21.156 9.32 1 97.56 83 GLU B CA 1
ATOM 1617 C C . GLU B 1 83 ? -11.438 19.906 9.25 1 97.56 83 GLU B C 1
ATOM 1619 O O . GLU B 1 83 ? -11.617 18.984 10.055 1 97.56 83 GLU B O 1
ATOM 1624 N N . PHE B 1 84 ? -10.5 19.969 8.273 1 98.62 84 PHE B N 1
ATOM 1625 C CA . PHE B 1 84 ? -9.531 18.891 8.234 1 98.62 84 PHE B CA 1
ATOM 1626 C C . PHE B 1 84 ? -8.484 19.062 9.328 1 98.62 84 PHE B C 1
ATOM 1628 O O . PHE B 1 84 ? -7.988 20.172 9.555 1 98.62 84 PHE B O 1
ATOM 1635 N N . LEU B 1 85 ? -8.188 17.984 10.016 1 98.75 85 LEU B N 1
ATOM 1636 C CA . LEU B 1 85 ? -7.133 17.953 11.023 1 98.75 85 LEU B CA 1
ATOM 1637 C C . LEU B 1 85 ? -5.863 17.312 10.477 1 98.75 85 LEU B C 1
ATOM 1639 O O . LEU B 1 85 ? -5.922 16.234 9.875 1 98.75 85 LEU B O 1
ATOM 1643 N N . ILE B 1 86 ? -4.793 17.984 10.664 1 98.69 86 ILE B N 1
ATOM 1644 C CA . ILE B 1 86 ? -3.5 17.438 10.266 1 98.69 86 ILE B CA 1
ATOM 1645 C C . ILE B 1 86 ? -3.016 16.438 11.32 1 98.69 86 ILE B C 1
ATOM 1647 O O . ILE B 1 86 ? -3.035 16.734 12.516 1 98.69 86 ILE B O 1
ATOM 1651 N N . LEU B 1 87 ? -2.516 15.289 10.914 1 98.62 87 LEU B N 1
ATOM 1652 C CA . LEU B 1 87 ? -2.115 14.227 11.836 1 98.62 87 LEU B CA 1
ATOM 1653 C C . LEU B 1 87 ? -0.63 13.914 11.688 1 98.62 87 LEU B C 1
ATOM 1655 O O . LEU B 1 87 ? -0.126 13.781 10.57 1 98.62 87 LEU B O 1
ATOM 1659 N N . SER B 1 88 ? 0.046 13.789 12.805 1 98.5 88 SER B N 1
ATOM 1660 C CA . SER B 1 88 ? 1.419 13.289 12.789 1 98.5 88 SER B CA 1
ATOM 1661 C C . SER B 1 88 ? 1.466 11.805 12.453 1 98.5 88 SER B C 1
ATOM 1663 O O . SER B 1 88 ? 0.619 11.031 12.914 1 98.5 88 SER B O 1
ATOM 1665 N N . PRO B 1 89 ? 2.451 11.461 11.641 1 98.12 89 PRO B N 1
ATOM 1666 C CA . PRO B 1 89 ? 2.58 10.016 11.445 1 98.12 89 PRO B CA 1
ATOM 1667 C C . PRO B 1 89 ? 2.871 9.266 12.742 1 98.12 89 PRO B C 1
ATOM 1669 O O . PRO B 1 89 ? 3.578 9.781 13.609 1 98.12 89 PRO B O 1
ATOM 1672 N N . CYS B 1 90 ? 2.324 8.094 12.867 1 97.69 90 CYS B N 1
ATOM 1673 C CA . CYS B 1 90 ? 2.613 7.27 14.031 1 97.69 90 CYS B CA 1
ATOM 1674 C C . CYS B 1 90 ? 4.066 6.812 14.039 1 97.69 90 CYS B C 1
ATOM 1676 O O . CYS B 1 90 ? 4.789 7.023 13.062 1 97.69 90 CYS B O 1
ATOM 1678 N N . GLY B 1 91 ? 4.527 6.168 15.062 1 96.25 91 GLY B N 1
ATOM 1679 C CA . GLY B 1 91 ? 5.91 5.738 15.172 1 96.25 91 GLY B CA 1
ATOM 1680 C C . GLY B 1 91 ? 6.332 4.785 14.07 1 96.25 91 GLY B C 1
ATOM 1681 O O . GLY B 1 91 ? 7.438 4.902 13.531 1 96.25 91 GLY B O 1
ATOM 1682 N N . VAL B 1 92 ? 5.496 3.803 13.734 1 96.5 92 VAL B N 1
ATOM 1683 C CA . VAL B 1 92 ? 5.801 2.83 12.688 1 96.5 92 VAL B CA 1
ATOM 1684 C C . VAL B 1 92 ? 5.957 3.545 11.352 1 96.5 92 VAL B C 1
ATOM 1686 O O . VAL B 1 92 ? 6.875 3.24 10.578 1 96.5 92 VAL B O 1
ATOM 1689 N N . CYS B 1 93 ? 5.117 4.504 11.094 1 97.88 93 CYS B N 1
ATOM 1690 C CA . CYS B 1 93 ? 5.184 5.23 9.828 1 97.88 93 CYS B CA 1
ATOM 1691 C C . CYS B 1 93 ? 6.391 6.16 9.797 1 97.88 93 CYS B C 1
ATOM 1693 O O . CYS B 1 93 ? 6.984 6.371 8.734 1 97.88 93 CYS B O 1
ATOM 1695 N N . GLN B 1 94 ? 6.75 6.75 10.93 1 97.56 94 GLN B N 1
ATOM 1696 C CA . GLN B 1 94 ? 7.996 7.5 11 1 97.56 94 GLN B CA 1
ATOM 1697 C C . GLN B 1 94 ? 9.195 6.621 10.648 1 97.56 94 GLN B C 1
ATOM 1699 O O . GLN B 1 94 ? 10.062 7.027 9.875 1 97.56 94 GLN B O 1
ATOM 1704 N N . GLU B 1 95 ? 9.195 5.449 11.18 1 96.88 95 GLU B N 1
ATOM 1705 C CA . GLU B 1 95 ? 10.258 4.504 10.852 1 96.88 95 GLU B CA 1
ATOM 1706 C C . GLU B 1 95 ? 10.258 4.168 9.367 1 96.88 95 GLU B C 1
ATOM 1708 O O . GLU B 1 95 ? 11.32 4.059 8.75 1 96.88 95 GLU B O 1
ATOM 1713 N N . ARG B 1 96 ? 9.094 3.967 8.742 1 97.81 96 ARG B N 1
ATOM 1714 C CA . ARG B 1 96 ? 9.016 3.709 7.305 1 97.81 96 ARG B CA 1
ATOM 1715 C C . ARG B 1 96 ? 9.625 4.852 6.508 1 97.81 96 ARG B C 1
ATOM 1717 O O . ARG B 1 96 ? 10.328 4.621 5.52 1 97.81 96 ARG B O 1
ATOM 1724 N N . LEU B 1 97 ? 9.367 6.051 6.961 1 98.06 97 LEU B N 1
ATOM 1725 C CA . LEU B 1 97 ? 9.867 7.23 6.262 1 98.06 97 LEU B CA 1
ATOM 1726 C C . LEU B 1 97 ? 11.391 7.312 6.355 1 98.06 97 LEU B C 1
ATOM 1728 O O . LEU B 1 97 ? 12.047 7.812 5.438 1 98.06 97 LEU B O 1
ATOM 1732 N N . LEU B 1 98 ? 11.93 6.812 7.418 1 96.94 98 LEU B N 1
ATOM 1733 C CA . LEU B 1 98 ? 13.375 6.848 7.629 1 96.94 98 LEU B CA 1
ATOM 1734 C C . LEU B 1 98 ? 14.102 6.098 6.52 1 96.94 98 LEU B C 1
ATOM 1736 O O . LEU B 1 98 ? 15.289 6.348 6.266 1 96.94 98 LEU B O 1
ATOM 1740 N N . HIS B 1 99 ? 13.438 5.188 5.887 1 97 99 HIS B N 1
ATOM 1741 C CA . HIS B 1 99 ? 14 4.48 4.738 1 97 99 HIS B CA 1
ATOM 1742 C C . HIS B 1 99 ? 14.617 5.453 3.742 1 97 99 HIS B C 1
ATOM 1744 O O . HIS B 1 99 ? 15.664 5.168 3.152 1 97 99 HIS B O 1
ATOM 1750 N N . TRP B 1 100 ? 14 6.582 3.574 1 97.62 100 TRP B N 1
ATOM 1751 C CA . TRP B 1 100 ? 14.43 7.535 2.555 1 97.62 100 TRP B CA 1
ATOM 1752 C C . TRP B 1 100 ? 15.289 8.641 3.168 1 97.62 100 TRP B C 1
ATOM 1754 O O . TRP B 1 100 ? 15.617 9.617 2.5 1 97.62 100 TRP B O 1
ATOM 1764 N N . GLY B 1 101 ? 15.594 8.508 4.512 1 96.44 101 GLY B N 1
ATOM 1765 C CA . GLY B 1 101 ? 16.516 9.43 5.156 1 96.44 101 GLY B CA 1
ATOM 1766 C C . GLY B 1 101 ? 15.852 10.289 6.211 1 96.44 101 GLY B C 1
ATOM 1767 O O . GLY B 1 101 ? 14.641 10.531 6.152 1 96.44 101 GLY B O 1
ATOM 1768 N N . GLY B 1 102 ? 16.641 10.797 7.078 1 97.06 102 GLY B N 1
ATOM 1769 C CA . GLY B 1 102 ? 16.156 11.609 8.18 1 97.06 102 GLY B CA 1
ATOM 1770 C C . GLY B 1 102 ? 15.688 12.984 7.738 1 97.06 102 GLY B C 1
ATOM 1771 O O . GLY B 1 102 ? 15.031 13.695 8.5 1 97.06 102 GLY B O 1
ATOM 1772 N N . ASP B 1 103 ? 15.922 13.422 6.5 1 98 103 ASP B N 1
ATOM 1773 C CA . ASP B 1 103 ? 15.562 14.75 6.012 1 98 103 ASP B CA 1
ATOM 1774 C C . ASP B 1 103 ? 14.156 14.758 5.426 1 98 103 ASP B C 1
ATOM 1776 O O . ASP B 1 103 ? 13.625 15.82 5.098 1 98 103 ASP B O 1
ATOM 1780 N N . VAL B 1 104 ? 13.562 13.547 5.258 1 98.56 104 VAL B N 1
ATOM 1781 C CA . VAL B 1 104 ? 12.164 13.516 4.848 1 98.56 104 VAL B CA 1
ATOM 1782 C C . VAL B 1 104 ? 11.328 14.359 5.805 1 98.56 104 VAL B C 1
ATOM 1784 O O . VAL B 1 104 ? 11.516 14.305 7.02 1 98.56 104 VAL B O 1
ATOM 1787 N N . LYS B 1 105 ? 10.398 15.117 5.227 1 98.69 105 LYS B N 1
ATOM 1788 C CA . LYS B 1 105 ? 9.531 15.961 6.047 1 98.69 105 LYS B CA 1
ATOM 1789 C C . LYS B 1 105 ? 8.148 15.344 6.195 1 98.69 105 LYS B C 1
ATOM 1791 O O . LYS B 1 105 ? 7.594 14.805 5.234 1 98.69 105 LYS B O 1
ATOM 1796 N N . ALA B 1 106 ? 7.656 15.438 7.355 1 98.81 106 ALA B N 1
ATOM 1797 C CA . ALA B 1 106 ? 6.293 15 7.633 1 98.81 106 ALA B CA 1
ATOM 1798 C C . ALA B 1 106 ? 5.484 16.094 8.305 1 98.81 106 ALA B C 1
ATOM 1800 O O . ALA B 1 106 ? 5.992 16.812 9.18 1 98.81 106 ALA B O 1
ATOM 1801 N N . ALA B 1 107 ? 4.277 16.266 7.848 1 98.75 107 ALA B N 1
ATOM 1802 C CA . ALA B 1 107 ? 3.377 17.188 8.531 1 98.75 107 ALA B CA 1
ATOM 1803 C C . ALA B 1 107 ? 3.08 16.703 9.953 1 98.75 107 ALA B C 1
ATOM 1805 O O . ALA B 1 107 ? 2.947 15.5 10.195 1 98.75 107 ALA B O 1
ATOM 1806 N N . ILE B 1 108 ? 2.924 17.688 10.859 1 98.56 108 ILE B N 1
ATOM 1807 C CA . ILE B 1 108 ? 2.705 17.312 12.25 1 98.56 108 ILE B CA 1
ATOM 1808 C C . ILE B 1 108 ? 1.463 18.016 12.789 1 98.56 108 ILE B C 1
ATOM 1810 O O . ILE B 1 108 ? 1.078 19.078 12.297 1 98.56 108 ILE B O 1
ATOM 1814 N N . THR B 1 109 ? 0.91 17.375 13.836 1 98.31 109 THR B N 1
ATOM 1815 C CA . THR B 1 109 ? -0.208 17.984 14.547 1 98.31 109 THR B CA 1
ATOM 1816 C C . THR B 1 109 ? 0.26 19.188 15.367 1 98.31 109 THR B C 1
ATOM 1818 O O . THR B 1 109 ? 1.295 19.125 16.031 1 98.31 109 THR B O 1
ATOM 1821 N N . THR B 1 110 ? -0.469 20.25 15.289 1 98.06 110 THR B N 1
ATOM 1822 C CA . THR B 1 110 ? -0.231 21.422 16.125 1 98.06 110 THR B CA 1
ATOM 1823 C C . THR B 1 110 ? -1.517 21.859 16.828 1 98.06 110 THR B C 1
ATOM 1825 O O . THR B 1 110 ? -2.615 21.547 16.359 1 98.06 110 THR B O 1
ATOM 1828 N N . PRO B 1 111 ? -1.408 22.578 17.906 1 97.44 111 PRO B N 1
ATOM 1829 C CA . PRO B 1 111 ? -2.596 23 18.641 1 97.44 111 PRO B CA 1
ATOM 1830 C C . PRO B 1 111 ? -3.574 23.812 17.797 1 97.44 111 PRO B C 1
ATOM 1832 O O . PRO B 1 111 ? -4.789 23.703 17.969 1 97.44 111 PRO B O 1
ATOM 1835 N N . ASP B 1 112 ? -3.146 24.594 16.875 1 97.5 112 ASP B N 1
ATOM 1836 C CA . ASP B 1 112 ? -4.027 25.453 16.078 1 97.5 112 ASP B CA 1
ATOM 1837 C C . ASP B 1 112 ? -4.266 24.844 14.688 1 97.5 112 ASP B C 1
ATOM 1839 O O . ASP B 1 112 ? -4.742 25.531 13.781 1 97.5 112 ASP B O 1
ATOM 1843 N N . ASN B 1 113 ? -3.805 23.609 14.445 1 97.94 113 ASN B N 1
ATOM 1844 C CA . ASN B 1 113 ? -4.008 22.875 13.203 1 97.94 113 ASN B CA 1
ATOM 1845 C C . ASN B 1 113 ? -3.289 23.547 12.031 1 97.94 113 ASN B C 1
ATOM 1847 O O . ASN B 1 113 ? -3.771 23.516 10.898 1 97.94 113 ASN B O 1
ATOM 1851 N N . ALA B 1 114 ? -2.137 24.188 12.359 1 97.31 114 ALA B N 1
ATOM 1852 C CA . ALA B 1 114 ? -1.333 24.812 11.305 1 97.31 114 ALA B CA 1
ATOM 1853 C C . ALA B 1 114 ? -0.609 23.75 10.484 1 97.31 114 ALA B C 1
ATOM 1855 O O . ALA B 1 114 ? -0.263 22.672 10.992 1 97.31 114 ALA B O 1
ATOM 1856 N N . LEU B 1 115 ? -0.432 24.031 9.188 1 97.31 115 LEU B N 1
ATOM 1857 C CA . LEU B 1 115 ? 0.312 23.141 8.305 1 97.31 115 LEU B CA 1
ATOM 1858 C C . LEU B 1 115 ? 1.815 23.312 8.508 1 97.31 115 LEU B C 1
ATOM 1860 O O . LEU B 1 115 ? 2.439 24.156 7.867 1 97.31 115 LEU B O 1
ATOM 1864 N N . VAL B 1 116 ? 2.406 22.453 9.438 1 97.81 116 VAL B N 1
ATOM 1865 C CA . VAL B 1 116 ? 3.82 22.516 9.797 1 97.81 116 VAL B CA 1
ATOM 1866 C C . VAL B 1 116 ? 4.488 21.172 9.453 1 97.81 116 VAL B C 1
ATOM 1868 O O . VAL B 1 116 ? 3.947 20.109 9.758 1 97.81 116 VAL B O 1
ATOM 1871 N N . PHE B 1 117 ? 5.625 21.281 8.781 1 98.38 117 PHE B N 1
ATOM 1872 C CA . PHE B 1 117 ? 6.395 20.094 8.453 1 98.38 117 PHE B CA 1
ATOM 1873 C C . PHE B 1 117 ? 7.684 20.031 9.266 1 98.38 117 PHE B C 1
ATOM 1875 O O . PHE B 1 117 ? 8.336 21.062 9.469 1 98.38 117 PHE B O 1
ATOM 1882 N N . LYS B 1 118 ? 8.031 18.875 9.75 1 98.25 118 LYS B N 1
ATOM 1883 C CA . LYS B 1 118 ? 9.297 18.594 10.422 1 98.25 118 LYS B CA 1
ATOM 1884 C C . LYS B 1 118 ? 10.016 17.422 9.773 1 98.25 118 LYS B C 1
ATOM 1886 O O . LYS B 1 118 ? 9.383 16.531 9.203 1 98.25 118 LYS B O 1
ATOM 1891 N N . THR B 1 119 ? 11.312 17.406 9.898 1 98.31 119 THR B N 1
ATOM 1892 C CA . THR B 1 119 ? 12.07 16.266 9.383 1 98.31 119 THR B CA 1
ATOM 1893 C C . THR B 1 119 ? 11.898 15.055 10.297 1 98.31 119 THR B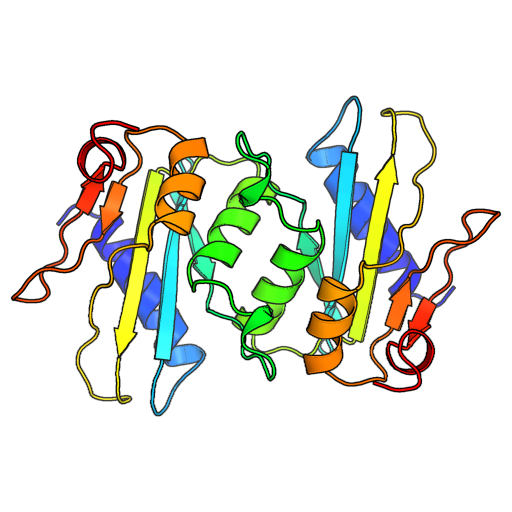 C 1
ATOM 1895 O O . THR B 1 119 ? 11.625 15.203 11.484 1 98.31 119 THR B O 1
ATOM 1898 N N . ILE B 1 120 ? 12.094 13.914 9.703 1 98 120 ILE B N 1
ATOM 1899 C CA . ILE B 1 120 ? 12.016 12.688 10.492 1 98 120 ILE B CA 1
ATOM 1900 C C . ILE B 1 120 ? 13.109 12.688 11.562 1 98 120 ILE B C 1
ATOM 1902 O O . ILE B 1 120 ? 12.898 12.195 12.672 1 98 120 ILE B O 1
ATOM 1906 N N . ARG B 1 121 ? 14.234 13.305 11.289 1 97.19 121 ARG B N 1
ATOM 1907 C CA . ARG B 1 121 ? 15.312 13.438 12.266 1 97.19 121 ARG B CA 1
ATOM 1908 C C . ARG B 1 121 ? 14.852 14.227 13.484 1 97.19 121 ARG B C 1
ATOM 1910 O O . ARG B 1 121 ? 15.219 13.898 14.617 1 97.19 121 ARG B O 1
ATOM 1917 N N . GLU B 1 122 ? 14.102 15.227 13.266 1 97.38 122 GLU B N 1
ATOM 1918 C CA . GLU B 1 122 ? 13.57 16.031 14.352 1 97.38 122 GLU B CA 1
ATOM 1919 C C . GLU B 1 122 ? 12.539 15.258 15.164 1 97.38 122 GLU B C 1
ATOM 1921 O O . GLU B 1 122 ? 12.422 15.445 16.375 1 97.38 122 GLU B O 1
ATOM 1926 N N . LEU B 1 123 ? 11.797 14.406 14.523 1 96.06 123 LEU B N 1
ATOM 1927 C CA . LEU B 1 123 ? 10.727 13.656 15.172 1 96.06 123 LEU B CA 1
ATOM 1928 C C . LEU B 1 123 ? 11.289 12.469 15.953 1 96.06 123 LEU B C 1
ATOM 1930 O O . LEU B 1 123 ? 10.711 12.055 16.953 1 96.06 123 LEU B O 1
ATOM 1934 N N . MET B 1 124 ? 12.359 11.93 15.391 1 92.75 124 MET B N 1
ATOM 1935 C CA . MET B 1 124 ? 13.039 10.797 16.016 1 92.75 124 MET B CA 1
ATOM 1936 C C . MET B 1 124 ? 14.5 11.133 16.297 1 92.75 124 MET B C 1
ATOM 1938 O O . MET B 1 124 ? 15.398 10.5 15.734 1 92.75 124 MET B O 1
ATOM 1942 N N . PRO B 1 125 ? 14.797 11.984 17.203 1 86.75 125 PRO B N 1
ATOM 1943 C CA . PRO B 1 125 ? 16.141 12.523 17.359 1 86.75 125 PRO B CA 1
ATOM 1944 C C . PRO B 1 125 ? 17.156 11.469 17.812 1 86.75 125 PRO B C 1
ATOM 1946 O O . PRO B 1 125 ? 18.359 11.641 17.625 1 86.75 125 PRO B O 1
ATOM 1949 N N . HIS B 1 126 ? 16.828 10.43 18.375 1 82.19 126 HIS B N 1
ATOM 1950 C CA . HIS B 1 126 ? 17.812 9.477 18.844 1 82.19 126 HIS B CA 1
ATOM 1951 C C . HIS B 1 126 ? 17.688 8.148 18.094 1 82.19 126 HIS B C 1
ATOM 1953 O O . HIS B 1 126 ? 18.109 7.102 18.609 1 82.19 126 HIS B O 1
ATOM 1959 N N . HIS B 1 127 ? 17.062 8.188 17.031 1 74.19 127 HIS B N 1
ATOM 1960 C CA . HIS B 1 127 ? 16.891 6.984 16.234 1 74.19 127 HIS B CA 1
ATOM 1961 C C . HIS B 1 127 ? 17.562 7.133 14.875 1 74.19 127 HIS B C 1
ATOM 1963 O O . HIS B 1 127 ? 17.672 8.242 14.352 1 74.19 127 HIS B O 1
#

pLDDT: mean 96.53, std 6.13, range [46.59, 98.94]

Nearest PDB structures (foldseek):
  3b8f-assembly1_C  TM=9.847E-01  e=2.598E-18  Bacillus anthracis
  2fr6-assembly1_A  TM=8.066E-01  e=1.123E-08  Mus musculus
  2d30-assembly1_A  TM=7.830E-01  e=3.237E-07  Bacillus anthracis
  1ux0-assembly1_B-2  TM=7.734E-01  e=8.096E-07  Bacillus subtilis
  8x6y-assembly1_B-2  TM=7.346E-01  e=3.237E-07  Enterococcus

Solvent-accessible surface area (backbone atoms only — not comparable to full-atom values): 13350 Å² total; per-residue (Å²): 128,62,72,62,62,54,49,37,50,50,54,18,51,52,48,21,51,68,73,25,66,59,44,57,31,50,17,6,18,30,33,30,72,90,66,49,76,35,59,19,26,48,60,88,64,98,47,80,89,70,63,53,61,27,48,51,27,22,52,28,47,28,51,51,68,71,45,48,53,45,38,40,39,36,37,31,26,71,34,63,85,46,69,72,41,49,37,50,69,54,72,71,53,47,56,60,48,43,72,58,32,47,74,23,27,32,31,35,59,44,96,83,55,51,96,42,70,43,32,43,37,74,77,36,71,88,108,127,62,73,62,62,54,49,36,51,50,54,17,50,52,49,20,52,69,73,25,64,59,43,57,29,49,18,7,19,30,32,31,73,90,67,49,76,36,60,19,24,48,61,88,65,98,46,80,90,69,61,53,60,26,47,51,25,22,51,26,48,28,51,51,70,69,45,48,52,44,37,38,38,39,36,31,26,70,34,64,84,46,69,74,40,49,38,50,70,51,72,71,54,47,55,59,48,42,73,60,32,47,74,24,27,34,32,35,58,45,97,83,57,52,97,43,70,43,31,44,38,74,75,37,72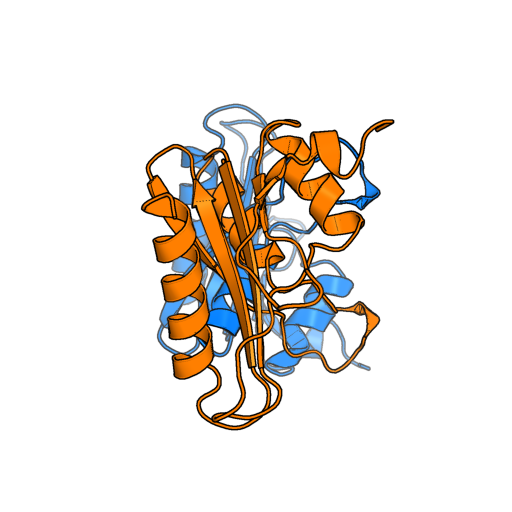,89,108

Radius of gyration: 18.62 Å; Cα contacts (8 Å, |Δi|>4): 577; chains: 2; bounding box: 39×56×39 Å

Foldseek 3Di:
DPPLLVVFVVVFVVVQCVVPVWFKGKKKWWAFPVGDIFIFQWDDDPDPVRTDHRCVVRLVVCVVVVTQTQEMWMWMAGTNPGDIATDWDDPVVLVSNCVRHQNRWYFHGDPVRDGDIDGSCVVVVVD/DPPLLVVFVVVFVVVQCVVPVWFKGKKKWWAFPVGDIFMFQWDDDPDPVRTDHRCVVRLVVCVVVVTQTQEMWMWMAGTNPGDIATDWDDPVVLVSNCVRHQNRWYFHGDPVRDGDIDGSCVVVVVD